Protein 4FMW (pdb70)

Solvent-accessible surface area: 17405 Å² total

GO terms:
  GO:0000049 tRNA binding (F, IDA)
  GO:0005634 nucleus (C, IDA)
  GO:0005730 nucleolus (C, IDA)
  GO:0030488 tRNA methylation (P, IDA)
  GO:0052905 tRNA (guanosine(9)-N1)-methyltransferase activity (F, EXP)
  GO:0005515 protein binding (F, IPI)
  GO:0005654 nucleoplasm (C, IDA)
  GO:0052905 tRNA (guanosine(9)-N1)-methyltransferase activity (F, IDA)
  GO:0005829 cytosol (C, IDA)
  GO:0052905 tRNA (guanosine(9)-N1)-methyltransferase activity (F, IMP)
  GO:0002939 tRNA N1-guanine methylation (P, IMP)
  GO:0070062 extracellular exosome (C, HDA)
  GO:0003723 RNA binding (F, HDA)

Structure (mmCIF, N/CA/C/O backbone):
data_4FMW
#
_entry.id   4FMW
#
_cell.length_a   37.097
_cell.length_b   43.309
_cell.length_c   60.347
_cell.angle_alpha   100.43
_cell.angle_beta   90.03
_cell.angle_gamma   92.88
#
_symmetry.space_group_name_H-M   'P 1'
#
loop_
_entity.id
_entity.type
_entity.pdbx_description
1 polymer 'RNA (guanine-9-)-methyltransferase domain-containing protein 2'
2 non-polymer S-ADENOSYL-L-HOMOCYSTEINE
3 non-polymer 1,2-ETHANEDIOL
4 non-polymer 'UNKNOWN ATOM OR ION'
5 non-polymer 'POTASSIUM ION'
6 water water
#
loop_
_atom_site.group_PDB
_atom_site.id
_atom_site.type_symbol
_atom_site.label_atom_id
_atom_site.label_alt_id
_atom_site.label_comp_id
_atom_site.label_asym_id
_atom_site.label_entity_id
_atom_site.label_seq_id
_atom_site.pdbx_PDB_ins_code
_atom_site.Cartn_x
_atom_site.Cartn_y
_atom_site.Cartn_z
_atom_site.occupancy
_atom_site.B_iso_or_equiv
_atom_site.auth_seq_id
_atom_site.auth_comp_id
_atom_site.auth_asym_id
_atom_site.auth_atom_id
_atom_site.pdbx_PDB_model_num
ATOM 1 N N . ARG A 1 14 ? 0.942 9.871 24.100 1.00 52.96 94 ARG A N 1
ATOM 2 C CA . ARG A 1 14 ? 0.685 11.307 24.167 1.00 51.93 94 ARG A CA 1
ATOM 3 C C . ARG A 1 14 ? 1.961 12.118 23.934 1.00 54.37 94 ARG A C 1
ATOM 4 O O . ARG A 1 14 ? 2.992 11.830 24.550 1.00 53.23 94 ARG A O 1
ATOM 6 N N . ASP A 1 15 ? 1.891 13.135 23.043 1.00 50.64 95 ASP A N 1
ATOM 7 C CA . ASP A 1 15 ? 3.029 14.010 22.753 1.00 49.68 95 ASP A CA 1
ATOM 8 C C . ASP A 1 15 ? 3.153 15.028 23.889 1.00 50.13 95 ASP A C 1
ATOM 9 O O . ASP A 1 15 ? 2.421 16.022 23.937 1.00 49.53 95 ASP A O 1
ATOM 14 N N . VAL A 1 16 ? 4.050 14.724 24.837 1.00 44.13 96 VAL A N 1
ATOM 15 C CA . VAL A 1 16 ? 4.291 15.493 26.057 1.00 41.61 96 VAL A CA 1
ATOM 16 C C . VAL A 1 16 ? 5.420 16.527 25.865 1.00 42.54 96 VAL A C 1
ATOM 17 O O . VAL A 1 16 ? 6.511 16.172 25.412 1.00 42.59 96 VAL A O 1
ATOM 21 N N . VAL A 1 17 ? 5.144 17.802 26.233 1.00 36.43 97 VAL A N 1
ATOM 22 C CA . VAL A 1 17 ? 6.111 18.908 26.179 1.00 35.00 97 VAL A CA 1
ATOM 23 C C . VAL A 1 17 ? 6.621 19.157 27.612 1.00 35.15 97 VAL A C 1
ATOM 24 O O . VAL A 1 17 ? 5.901 19.721 28.444 1.00 33.76 97 VAL A O 1
ATOM 28 N N . HIS A 1 18 ? 7.852 18.696 27.895 1.00 29.90 98 HIS A N 1
ATOM 29 C CA . HIS A 1 18 ? 8.493 18.831 29.204 1.00 28.15 98 HIS A CA 1
ATOM 30 C C . HIS A 1 18 ? 8.912 20.263 29.487 1.00 28.91 98 HIS A C 1
ATOM 31 O O . HIS A 1 18 ? 9.338 20.978 28.577 1.00 29.02 98 HIS A O 1
ATOM 38 N N . SER A 1 19 ? 8.803 20.675 30.758 1.00 22.80 99 SER A N 1
ATOM 39 C CA . SER A 1 19 ? 9.240 21.989 31.225 1.00 21.26 99 SER A CA 1
ATOM 40 C C . SER A 1 19 ? 10.752 21.897 31.467 1.00 22.91 99 SER A C 1
ATOM 41 O O . SER A 1 19 ? 11.237 20.841 31.890 1.00 21.68 99 SER A O 1
ATOM 44 N N . THR A 1 20 ? 11.494 22.995 31.215 1.00 18.51 100 THR A N 1
ATOM 45 C CA . THR A 1 20 ? 12.952 23.025 31.429 1.00 18.16 100 THR A CA 1
ATOM 46 C C . THR A 1 20 ? 13.292 23.171 32.918 1.00 21.12 100 THR A C 1
ATOM 47 O O . THR A 1 20 ? 14.452 22.979 33.304 1.00 20.92 100 THR A O 1
ATOM 51 N N . LEU A 1 21 ? 12.281 23.518 33.750 1.00 16.71 101 LEU A N 1
ATOM 52 C CA . LEU A 1 21 ? 12.421 23.695 35.195 1.00 15.65 101 LEU A CA 1
ATOM 53 C C . LEU A 1 21 ? 12.926 22.409 35.845 1.00 17.99 101 LEU A C 1
ATOM 54 O O . LEU A 1 21 ? 12.379 21.326 35.612 1.00 16.97 101 LEU A O 1
ATOM 59 N N . ARG A 1 22 ? 13.984 22.541 36.640 1.00 14.48 102 ARG A N 1
ATOM 60 C CA . ARG A 1 22 ? 14.587 21.433 37.362 1.00 14.01 102 ARG A CA 1
ATOM 61 C C . ARG A 1 22 ? 14.059 21.448 38.791 1.00 18.41 102 ARG A C 1
ATOM 62 O O . ARG A 1 22 ? 14.139 22.478 39.465 1.00 17.91 102 ARG A O 1
ATOM 70 N N . LEU A 1 23 ? 13.451 20.331 39.225 1.00 15.41 103 LEU A N 1
ATOM 71 C CA . LEU A 1 23 ? 12.894 20.201 40.567 1.00 15.11 103 LEU A CA 1
ATOM 72 C C . LEU A 1 23 ? 13.602 19.067 41.294 1.00 19.65 103 LEU A C 1
ATOM 73 O O . LEU A 1 23 ? 13.484 17.896 40.916 1.00 19.55 103 LEU A O 1
ATOM 78 N N . ILE A 1 24 ? 14.386 19.439 42.312 1.00 16.87 104 ILE A N 1
ATOM 79 C CA . ILE A 1 24 ? 15.239 18.541 43.083 1.00 16.43 104 ILE A CA 1
ATOM 80 C C . ILE A 1 24 ? 14.676 18.240 44.469 1.00 20.31 104 ILE A C 1
ATOM 81 O O . ILE A 1 24 ? 14.344 19.165 45.216 1.00 19.93 104 ILE A O 1
ATOM 86 N N . ILE A 1 25 ? 14.622 16.943 44.830 1.00 16.76 105 ILE A N 1
ATOM 87 C CA . ILE A 1 25 ? 14.255 16.519 46.176 1.00 16.33 105 ILE A CA 1
ATOM 88 C C . ILE A 1 25 ? 15.593 16.196 46.862 1.00 20.04 105 ILE A C 1
ATOM 89 O O . ILE A 1 25 ? 16.228 15.185 46.545 1.00 19.88 105 ILE A O 1
ATOM 94 N N . ASP A 1 26 ? 16.053 17.116 47.729 1.00 16.41 106 ASP A N 1
ATOM 95 C CA . ASP A 1 26 ? 17.317 17.018 48.466 1.00 15.94 106 ASP A CA 1
ATOM 96 C C . ASP A 1 26 ? 17.201 15.981 49.589 1.00 20.21 106 ASP A C 1
ATOM 97 O O . ASP A 1 26 ? 16.679 16.290 50.665 1.00 20.14 106 ASP A O 1
ATOM 102 N N . CYS A 1 27 ? 17.695 14.750 49.332 1.00 17.30 107 CYS A N 1
ATOM 103 C CA . CYS A 1 27 ? 17.631 13.631 50.282 1.00 17.36 107 CYS A CA 1
ATOM 104 C C . CYS A 1 27 ? 18.908 13.509 51.157 1.00 21.37 107 CYS A C 1
ATOM 105 O O . CYS A 1 27 ? 19.357 12.395 51.453 1.00 21.81 107 CYS A O 1
ATOM 108 N N . SER A 1 28 ? 19.450 14.657 51.614 1.00 16.86 108 SER A N 1
ATOM 109 C CA . SER A 1 28 ? 20.649 14.709 52.459 1.00 16.40 108 SER A CA 1
ATOM 110 C C . SER A 1 28 ? 20.299 14.798 53.958 1.00 20.66 108 SER A C 1
ATOM 111 O O . SER A 1 28 ? 21.182 15.064 54.779 1.00 20.61 108 SER A O 1
ATOM 114 N N . PHE A 1 29 ? 19.016 14.546 54.308 1.00 17.19 109 PHE A N 1
ATOM 115 C CA . PHE A 1 29 ? 18.508 14.601 55.686 1.00 17.60 109 PHE A CA 1
ATOM 116 C C . PHE A 1 29 ? 18.114 13.206 56.221 1.00 21.75 109 PHE A C 1
ATOM 117 O O . PHE A 1 29 ? 17.457 13.110 57.263 1.00 21.12 109 PHE A O 1
ATOM 125 N N . ASP A 1 30 ? 18.543 12.133 55.514 1.00 18.65 110 ASP A N 1
ATOM 126 C CA . ASP A 1 30 ? 18.257 10.723 55.824 1.00 18.65 110 ASP A CA 1
ATOM 127 C C . ASP A 1 30 ? 18.490 10.351 57.301 1.00 23.30 110 ASP A C 1
ATOM 128 O O . ASP A 1 30 ? 17.635 9.704 57.908 1.00 22.81 110 ASP A O 1
ATOM 133 N N . HIS A 1 31 ? 19.639 10.772 57.869 1.00 21.25 111 HIS A N 1
ATOM 134 C CA . HIS A 1 31 ? 20.049 10.492 59.251 1.00 21.82 111 HIS A CA 1
ATOM 135 C C . HIS A 1 31 ? 19.166 11.187 60.319 1.00 25.03 111 HIS A C 1
ATOM 136 O O . HIS A 1 31 ? 19.214 10.801 61.491 1.00 25.31 111 HIS A O 1
ATOM 143 N N . LEU A 1 32 ? 18.386 12.211 59.917 1.00 20.61 112 LEU A N 1
ATOM 144 C CA . LEU A 1 32 ? 17.513 12.981 60.816 1.00 20.65 112 LEU A CA 1
ATOM 145 C C . LEU A 1 32 ? 16.103 12.377 60.956 1.00 24.08 112 LEU A C 1
ATOM 146 O O . LEU A 1 32 ? 15.308 12.867 61.767 1.00 24.25 112 LEU A O 1
ATOM 159 N N . VAL A 1 34 ? 13.489 8.830 61.447 1.00 20.40 114 VAL A N 1
ATOM 160 C CA . VAL A 1 34 ? 13.305 7.453 61.924 1.00 20.62 114 VAL A CA 1
ATOM 161 C C . VAL A 1 34 ? 12.825 6.624 60.705 1.00 23.51 114 VAL A C 1
ATOM 162 O O . VAL A 1 34 ? 12.355 7.225 59.728 1.00 22.38 114 VAL A O 1
ATOM 166 N N . LEU A 1 35 ? 12.943 5.270 60.747 1.00 20.16 115 LEU A N 1
ATOM 167 C CA . LEU A 1 35 ? 12.534 4.398 59.626 1.00 19.92 115 LEU A CA 1
ATOM 168 C C . LEU A 1 35 ? 11.069 4.649 59.186 1.00 23.80 115 LEU A C 1
ATOM 169 O O . LEU A 1 35 ? 10.790 4.629 57.984 1.00 22.54 115 LEU A O 1
ATOM 174 N N . LYS A 1 36 ? 10.158 4.928 60.157 1.00 20.60 116 LYS A N 1
ATOM 175 C CA . LYS A 1 36 ? 8.747 5.238 59.901 1.00 20.36 116 LYS A CA 1
ATOM 176 C C . LYS A 1 36 ? 8.616 6.491 59.003 1.00 23.23 116 LYS A C 1
ATOM 177 O O . LYS A 1 36 ? 7.830 6.475 58.052 1.00 22.74 116 LYS A O 1
ATOM 180 N N . ASP A 1 37 ? 9.413 7.550 59.285 1.00 18.97 117 ASP A N 1
ATOM 181 C CA . ASP A 1 37 ? 9.410 8.793 58.502 1.00 18.11 117 ASP A CA 1
ATOM 182 C C . ASP A 1 37 ? 10.102 8.620 57.140 1.00 20.97 117 ASP A C 1
ATOM 183 O O . ASP A 1 37 ? 9.760 9.332 56.195 1.00 20.16 117 ASP A O 1
ATOM 188 N N . ILE A 1 38 ? 11.062 7.668 57.041 1.00 17.34 118 ILE A N 1
ATOM 189 C CA . ILE A 1 38 ? 11.776 7.333 55.797 1.00 16.47 118 ILE A CA 1
ATOM 190 C C . ILE A 1 38 ? 10.752 6.726 54.809 1.00 20.02 118 ILE A C 1
ATOM 191 O O . ILE A 1 38 ? 10.706 7.130 53.643 1.00 18.64 118 ILE A O 1
ATOM 196 N N . LYS A 1 39 ? 9.913 5.784 55.308 1.00 17.32 119 LYS A N 1
ATOM 197 C CA . LYS A 1 39 ? 8.851 5.112 54.546 1.00 17.38 119 LYS A CA 1
ATOM 198 C C . LYS A 1 39 ? 7.800 6.117 54.063 1.00 21.92 119 LYS A C 1
ATOM 199 O O . LYS A 1 39 ? 7.247 5.942 52.974 1.00 21.64 119 LYS A O 1
ATOM 205 N N . LYS A 1 40 ? 7.537 7.175 54.872 1.00 18.63 120 LYS A N 1
ATOM 206 C CA . LYS A 1 40 ? 6.609 8.257 54.534 1.00 18.57 120 LYS A CA 1
ATOM 207 C C . LYS A 1 40 ? 7.211 9.102 53.397 1.00 22.11 120 LYS A C 1
ATOM 208 O O . LYS A 1 40 ? 6.491 9.460 52.464 1.00 21.69 120 LYS A O 1
ATOM 214 N N . LEU A 1 41 ? 8.540 9.395 53.468 1.00 18.34 121 LEU A N 1
ATOM 215 C CA . LEU A 1 41 ? 9.255 10.153 52.437 1.00 17.44 121 LEU A CA 1
ATOM 216 C C . LEU A 1 41 ? 9.278 9.368 51.118 1.00 20.98 121 LEU A C 1
ATOM 217 O O . LEU A 1 41 ? 9.082 9.964 50.058 1.00 20.16 121 LEU A O 1
ATOM 222 N N . HIS A 1 42 ? 9.483 8.028 51.196 1.00 17.88 122 HIS A N 1
ATOM 223 C CA . HIS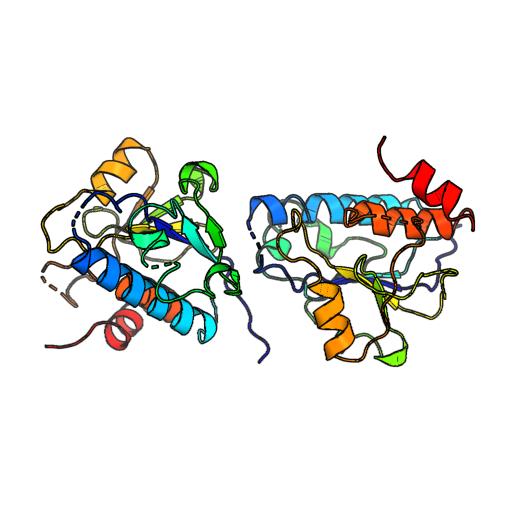 A 1 42 ? 9.483 7.122 50.042 1.00 18.28 122 HIS A CA 1
ATOM 224 C C . HIS A 1 42 ? 8.102 7.188 49.353 1.00 22.29 122 HIS A C 1
ATOM 225 O O . HIS A 1 42 ? 8.041 7.334 48.132 1.00 21.92 122 HIS A O 1
ATOM 232 N N . LYS A 1 43 ? 7.010 7.133 50.156 1.00 19.11 123 LYS A N 1
ATOM 233 C CA . LYS A 1 43 ? 5.616 7.211 49.697 1.00 19.15 123 LYS A CA 1
ATOM 234 C C . LYS A 1 43 ? 5.345 8.552 48.989 1.00 22.10 123 LYS A C 1
ATOM 235 O O . LYS A 1 43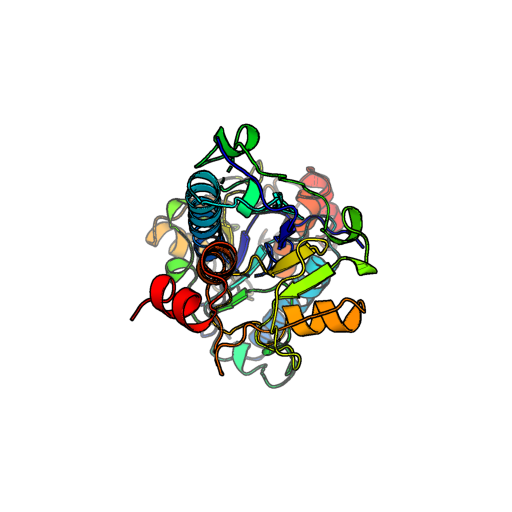 ? 4.684 8.570 47.949 1.00 21.83 123 LYS A O 1
ATOM 240 N N . GLN A 1 44 ? 5.878 9.660 49.544 1.00 18.07 124 GLN A N 1
ATOM 241 C CA . GLN A 1 44 ? 5.738 11.009 48.983 1.00 17.34 124 GLN A CA 1
ATOM 242 C C . GLN A 1 44 ? 6.497 11.142 47.657 1.00 21.38 124 GLN A C 1
ATOM 243 O O . GLN A 1 44 ? 5.979 11.766 46.732 1.00 21.31 124 GLN A O 1
ATOM 249 N N . ILE A 1 45 ? 7.704 10.524 47.560 1.00 17.40 125 ILE A N 1
ATOM 250 C CA . ILE A 1 45 ? 8.546 10.514 46.352 1.00 16.96 125 ILE A CA 1
ATOM 251 C C . ILE A 1 45 ? 7.824 9.741 45.223 1.00 21.08 125 ILE A C 1
ATOM 252 O O . ILE A 1 45 ? 7.846 10.191 44.073 1.00 20.49 125 ILE A O 1
ATOM 257 N N . GLN A 1 46 ? 7.158 8.606 45.567 1.00 17.97 126 GLN A N 1
ATOM 258 C CA . GLN A 1 46 ? 6.377 7.780 44.627 1.00 18.36 126 GLN A CA 1
ATOM 259 C C . GLN A 1 46 ? 5.237 8.607 44.019 1.00 21.55 126 GLN A C 1
ATOM 260 O O . GLN A 1 46 ? 4.966 8.490 42.822 1.00 20.78 126 GLN A O 1
ATOM 266 N N . ARG A 1 47 ? 4.588 9.454 44.857 1.00 17.85 127 ARG A N 1
ATOM 267 C CA . ARG A 1 47 ? 3.497 10.353 44.474 1.00 18.00 127 ARG A CA 1
ATOM 268 C C . ARG A 1 47 ? 4.012 11.433 43.510 1.00 21.52 127 ARG A C 1
ATOM 269 O O . ARG A 1 47 ? 3.354 11.704 42.501 1.00 21.14 127 ARG A O 1
ATOM 277 N N . CYS A 1 48 ? 5.200 12.019 43.809 1.00 17.81 128 CYS A N 1
ATOM 278 C CA . CYS A 1 48 ? 5.864 13.037 42.980 1.00 17.54 128 CYS A CA 1
ATOM 279 C C . CYS A 1 48 ? 6.133 12.480 41.579 1.00 22.45 128 CYS A C 1
ATOM 280 O O . CYS A 1 48 ? 5.823 13.143 40.590 1.00 21.64 128 CYS A O 1
ATOM 283 N N . TYR A 1 49 ? 6.677 11.240 41.511 1.00 20.19 129 TYR A N 1
ATOM 284 C CA . TYR A 1 49 ? 7.002 10.516 40.279 1.00 20.71 129 TYR A CA 1
ATOM 285 C C . TYR A 1 49 ? 5.755 10.243 39.432 1.00 25.10 129 TYR A C 1
ATOM 286 O O . TYR A 1 49 ? 5.783 10.485 38.222 1.00 25.08 129 TYR A O 1
ATOM 295 N N . ALA A 1 50 ? 4.675 9.726 40.063 1.00 21.72 130 ALA A N 1
ATOM 296 C CA . ALA A 1 50 ? 3.408 9.406 39.391 1.00 22.01 130 ALA A CA 1
ATOM 297 C C . ALA A 1 50 ? 2.716 10.665 38.857 1.00 25.16 130 ALA A C 1
ATOM 298 O O . ALA A 1 50 ? 2.175 10.633 37.750 1.00 25.13 130 ALA A O 1
ATOM 300 N N . GLU A 1 51 ? 2.757 11.778 39.630 1.00 21.04 131 GLU A N 1
ATOM 301 C CA . GLU A 1 51 ? 2.149 13.052 39.224 1.00 20.92 131 GLU A CA 1
ATOM 302 C C . GLU A 1 51 ? 2.949 13.730 38.115 1.00 24.68 131 GLU A C 1
ATOM 303 O O . GLU A 1 51 ? 2.351 14.342 37.227 1.00 24.67 131 GLU A O 1
ATOM 309 N N . ASN A 1 52 ? 4.297 13.608 38.150 1.00 21.00 132 ASN A N 1
ATOM 310 C CA . ASN A 1 52 ? 5.171 14.184 37.123 1.00 20.63 132 ASN A CA 1
ATOM 311 C C . ASN A 1 52 ? 4.944 13.502 35.772 1.00 26.09 132 ASN A C 1
ATOM 312 O O . ASN A 1 52 ? 4.884 14.184 34.750 1.00 25.51 132 ASN A O 1
ATOM 317 N N . ARG A 1 53 ? 4.764 12.160 35.781 1.00 23.84 133 ARG A N 1
ATOM 318 C CA . ARG A 1 53 ? 4.523 11.348 34.581 1.00 25.02 133 ARG A CA 1
ATOM 319 C C . ARG A 1 53 ? 3.134 11.609 33.955 1.00 29.95 133 ARG A C 1
ATOM 320 O O . ARG A 1 53 ? 2.923 11.280 32.783 1.00 30.76 133 ARG A O 1
ATOM 328 N N . ARG A 1 54 ? 2.204 12.211 34.729 1.00 26.09 134 ARG A N 1
ATOM 329 C CA . ARG A 1 54 ? 0.835 12.529 34.294 1.00 26.40 134 ARG A CA 1
ATOM 330 C C . ARG A 1 54 ? 0.620 14.042 34.055 1.00 28.94 134 ARG A C 1
ATOM 331 O O . ARG A 1 54 ? -0.433 14.435 33.544 1.00 28.90 134 ARG A O 1
ATOM 335 N N . ALA A 1 55 ? 1.614 14.880 34.425 1.00 24.62 135 ALA A N 1
ATOM 336 C CA . ALA A 1 55 ? 1.562 16.341 34.284 1.00 24.11 135 ALA A CA 1
ATOM 337 C C . ALA A 1 55 ? 1.579 16.797 32.825 1.00 28.37 135 ALA A C 1
ATOM 338 O O . ALA A 1 55 ? 2.176 16.125 31.978 1.00 28.17 135 ALA A O 1
ATOM 340 N N . LEU A 1 56 ? 0.921 17.947 32.536 1.00 25.25 136 LEU A N 1
ATOM 341 C CA . LEU A 1 56 ? 0.876 18.543 31.191 1.00 25.57 136 LEU A CA 1
ATOM 342 C C . LEU A 1 56 ? 2.282 19.013 30.805 1.00 28.41 136 LEU A C 1
ATOM 343 O O . LEU A 1 56 ? 2.733 18.737 29.692 1.00 28.45 136 LEU A O 1
ATOM 348 N N . HIS A 1 57 ? 2.982 19.685 31.746 1.00 23.85 137 HIS A N 1
ATOM 349 C CA . HIS A 1 57 ? 4.351 20.146 31.557 1.00 23.26 137 HIS A CA 1
ATOM 350 C C . HIS A 1 57 ? 5.253 19.553 32.665 1.00 26.17 137 HIS A C 1
ATOM 351 O O . HIS A 1 57 ? 5.514 20.215 33.675 1.00 25.66 137 HIS A O 1
ATOM 358 N N . PRO A 1 58 ? 5.701 18.276 32.501 1.00 22.19 138 PRO A N 1
ATOM 359 C CA . PRO A 1 58 ? 6.554 17.648 33.528 1.00 21.08 138 PRO A CA 1
ATOM 360 C C . PRO A 1 58 ? 7.899 18.337 33.707 1.00 23.47 138 PRO A C 1
ATOM 361 O O . PRO A 1 58 ? 8.510 18.779 32.733 1.00 23.21 138 PRO A O 1
ATOM 365 N N . VAL A 1 59 ? 8.350 18.424 34.961 1.00 18.82 139 VAL A N 1
ATOM 366 C CA . VAL A 1 59 ? 9.630 19.037 35.329 1.00 18.07 139 VAL A CA 1
ATOM 367 C C . VAL A 1 59 ? 10.780 18.042 35.145 1.00 21.62 139 VAL A C 1
ATOM 368 O O . VAL A 1 59 ? 10.540 16.839 34.984 1.00 21.01 139 VAL A O 1
ATOM 372 N N . GLN A 1 60 ? 12.030 18.542 35.210 1.00 18.11 140 GLN A N 1
ATOM 373 C CA . GLN A 1 60 ? 13.223 17.706 35.173 1.00 18.13 140 GLN A CA 1
ATOM 374 C C . GLN A 1 60 ? 13.400 17.283 36.638 1.00 21.47 140 GLN A C 1
ATOM 375 O O . GLN A 1 60 ? 13.881 18.066 37.458 1.00 21.17 140 GLN A O 1
ATOM 381 N N . PHE A 1 61 ? 12.888 16.088 36.976 1.00 17.85 141 PHE A N 1
ATOM 382 C CA . PHE A 1 61 ? 12.874 15.536 38.332 1.00 16.91 141 PHE A CA 1
ATOM 383 C C . PHE A 1 61 ? 14.238 14.971 38.746 1.00 20.77 141 PHE A C 1
ATOM 384 O O . PHE A 1 61 ? 14.801 14.119 38.053 1.00 21.03 141 PHE A O 1
ATOM 392 N N . TYR A 1 62 ? 14.742 15.437 39.905 1.00 16.79 142 TYR A N 1
ATOM 393 C CA . TYR A 1 62 ? 16.008 15.013 40.502 1.00 16.72 142 TYR A CA 1
ATOM 394 C C . TYR A 1 62 ? 15.802 14.499 41.917 1.00 20.40 142 TYR A C 1
ATOM 395 O O . TYR A 1 62 ? 15.007 15.056 42.682 1.00 19.25 142 TYR A O 1
ATOM 404 N N . LEU A 1 63 ? 16.566 13.465 42.273 1.00 17.62 143 LEU A N 1
ATOM 405 C CA . LEU A 1 63 ? 16.622 12.878 43.597 1.00 17.81 143 LEU A CA 1
ATOM 406 C C . LEU A 1 63 ? 18.114 12.835 43.916 1.00 21.72 143 LEU A C 1
ATOM 407 O O . LEU A 1 63 ? 18.836 11.980 43.394 1.00 21.91 143 LEU A O 1
ATOM 412 N N . THR A 1 64 ? 18.598 13.842 44.666 1.00 17.56 144 THR A N 1
ATOM 413 C CA . THR A 1 64 ? 20.025 13.968 44.995 1.00 17.21 144 THR A CA 1
ATOM 414 C C . THR A 1 64 ? 20.299 13.481 46.411 1.00 20.65 144 THR A C 1
ATOM 415 O O . THR A 1 64 ? 19.370 13.391 47.212 1.00 20.69 144 THR A O 1
ATOM 419 N N . SER A 1 65 ? 21.585 13.157 46.709 1.00 17.15 145 SER A N 1
ATOM 420 C CA . SER A 1 65 ? 22.083 12.615 47.987 1.00 17.21 145 SER A CA 1
ATOM 421 C C . SER A 1 65 ? 21.392 11.286 48.322 1.00 20.85 145 SER A C 1
ATOM 422 O O . SER A 1 65 ? 21.175 10.967 49.497 1.00 20.69 145 SER A O 1
ATOM 425 N N . HIS A 1 66 ? 21.046 10.514 47.266 1.00 17.14 146 HIS A N 1
ATOM 426 C CA . HIS A 1 66 ? 20.371 9.229 47.377 1.00 16.78 146 HIS A CA 1
ATOM 427 C C . HIS A 1 66 ? 21.288 8.203 48.020 1.00 20.38 146 HIS A C 1
ATOM 428 O O . HIS A 1 66 ? 22.337 7.866 47.476 1.00 20.79 146 HIS A O 1
ATOM 435 N N . GLY A 1 67 ? 20.895 7.771 49.205 1.00 16.56 147 GLY A N 1
ATOM 436 C CA . GLY A 1 67 ? 21.621 6.805 50.015 1.00 16.43 147 GLY A CA 1
ATOM 437 C C . GLY A 1 67 ? 20.908 6.554 51.322 1.00 19.11 147 GLY A C 1
ATOM 438 O O . GLY A 1 67 ? 19.720 6.877 51.455 1.00 18.31 147 GLY A O 1
ATOM 439 N N . GLY A 1 68 ? 21.638 5.977 52.275 1.00 15.04 148 GLY A N 1
ATOM 440 C CA . GLY A 1 68 ? 21.155 5.674 53.618 1.00 14.61 148 GLY A CA 1
ATOM 441 C C . GLY A 1 68 ? 19.925 4.791 53.677 1.00 17.85 148 GLY A C 1
ATOM 442 O O . GLY A 1 68 ? 19.782 3.858 52.882 1.00 17.50 148 GLY A O 1
ATOM 443 N N . GLN A 1 69 ? 19.037 5.088 54.643 1.00 13.69 149 GLN A N 1
ATOM 444 C CA . GLN A 1 69 ? 17.786 4.371 54.915 1.00 13.06 149 GLN A CA 1
ATOM 445 C C . GLN A 1 69 ? 16.795 4.436 53.753 1.00 16.60 149 GLN A C 1
ATOM 446 O O . GLN A 1 69 ? 16.086 3.459 53.513 1.00 16.48 149 GLN A O 1
ATOM 452 N N . LEU A 1 70 ? 16.726 5.587 53.048 1.00 13.01 150 LEU A N 1
ATOM 453 C CA . LEU A 1 70 ? 15.812 5.775 51.912 1.00 12.56 150 LEU A CA 1
ATOM 454 C C . LEU A 1 70 ? 16.159 4.840 50.749 1.00 17.33 150 LEU A C 1
ATOM 455 O O . LEU A 1 70 ? 15.264 4.167 50.240 1.00 17.56 150 LEU A O 1
ATOM 460 N N . LYS A 1 71 ? 17.454 4.773 50.357 1.00 14.10 151 LYS A N 1
ATOM 461 C CA . LYS A 1 71 ? 17.935 3.903 49.276 1.00 14.18 151 LYS A CA 1
ATOM 462 C C . LYS A 1 71 ? 17.635 2.434 49.589 1.00 19.12 151 LYS A C 1
ATOM 463 O O . LYS A 1 71 ? 17.169 1.717 48.706 1.00 19.13 151 LYS A O 1
ATOM 469 N N . LYS A 1 72 ? 17.882 1.998 50.848 1.00 16.70 152 LYS A N 1
ATOM 470 C CA . LYS A 1 72 ? 17.626 0.617 51.280 1.00 17.15 152 LYS A CA 1
ATOM 471 C C . LYS A 1 72 ? 16.131 0.304 51.284 1.00 21.56 152 LYS A C 1
ATOM 472 O O . LYS A 1 72 ? 15.752 -0.777 50.839 1.00 21.80 152 LYS A O 1
ATOM 478 N N . ASN A 1 73 ? 15.278 1.266 51.725 1.00 18.02 153 ASN A N 1
ATOM 479 C CA . ASN A 1 73 ? 13.814 1.102 51.723 1.00 18.25 153 ASN A CA 1
ATOM 480 C C . ASN A 1 73 ? 13.280 1.046 50.288 1.00 23.10 153 ASN A C 1
ATOM 481 O O . ASN A 1 73 ? 12.306 0.339 50.021 1.00 22.98 153 ASN A O 1
ATOM 494 N N . ASP A 1 75 ? 15.255 -0.007 47.671 1.00 24.41 155 ASP A N 1
ATOM 495 C CA . ASP A 1 75 ? 15.807 -1.269 47.145 1.00 25.93 155 ASP A CA 1
ATOM 496 C C . ASP A 1 75 ? 14.926 -2.462 47.551 1.00 32.53 155 ASP A C 1
ATOM 497 O O . ASP A 1 75 ? 14.761 -3.401 46.767 1.00 32.73 155 ASP A O 1
ATOM 502 N N . GLU A 1 76 ? 14.365 -2.410 48.780 1.00 30.72 156 GLU A N 1
ATOM 503 C CA . GLU A 1 76 ? 13.522 -3.448 49.376 1.00 32.19 156 GLU A CA 1
ATOM 504 C C . GLU A 1 76 ? 12.103 -3.497 48.802 1.00 38.86 156 GLU A C 1
ATOM 505 O O . GLU A 1 76 ? 11.635 -4.583 48.468 1.00 39.02 156 GLU A O 1
ATOM 511 N N . ASN A 1 77 ? 11.411 -2.337 48.715 1.00 37.35 157 ASN A N 1
ATOM 512 C CA . ASN A 1 77 ? 10.013 -2.262 48.264 1.00 38.67 157 ASN A CA 1
ATOM 513 C C . ASN A 1 77 ? 9.843 -1.929 46.774 1.00 45.13 157 ASN A C 1
ATOM 514 O O . ASN A 1 77 ? 9.025 -2.568 46.107 1.00 45.83 157 ASN A O 1
ATOM 519 N N . ASP A 1 78 ? 10.581 -0.924 46.261 1.00 42.47 158 ASP A N 1
ATOM 520 C CA . ASP A 1 78 ? 10.499 -0.502 44.859 1.00 43.05 158 ASP A CA 1
ATOM 521 C C . ASP A 1 78 ? 11.755 -0.924 44.084 1.00 48.12 158 ASP A C 1
ATOM 522 O O . ASP A 1 78 ? 12.483 -0.066 43.579 1.00 47.21 158 ASP A O 1
ATOM 527 N N . LYS A 1 79 ? 12.004 -2.256 43.992 1.00 46.26 159 LYS A N 1
ATOM 528 C CA . LYS A 1 79 ? 13.164 -2.868 43.309 1.00 46.95 159 LYS A CA 1
ATOM 529 C C . LYS A 1 79 ? 13.443 -2.288 41.906 1.00 51.51 159 LYS A C 1
ATOM 530 O O . LYS A 1 79 ? 14.598 -2.260 41.473 1.00 51.04 159 LYS A O 1
ATOM 532 N N . GLY A 1 80 ? 12.389 -1.812 41.239 1.00 48.59 160 GLY A N 1
ATOM 533 C CA . GLY A 1 80 ? 12.466 -1.217 39.911 1.00 48.70 160 GLY A CA 1
ATOM 534 C C . GLY A 1 80 ? 12.765 0.273 39.864 1.00 51.55 160 GLY A C 1
ATOM 535 O O . GLY A 1 80 ? 12.520 0.899 38.829 1.00 51.40 160 GLY A O 1
ATOM 536 N N . TRP A 1 81 ? 13.320 0.862 40.969 1.00 46.89 161 TRP A N 1
ATOM 537 C CA . TRP A 1 81 ? 13.677 2.294 41.014 1.00 45.68 161 TRP A CA 1
ATOM 538 C C . TRP A 1 81 ? 14.858 2.598 40.082 1.00 49.83 161 TRP A C 1
ATOM 539 O O . TRP A 1 81 ? 14.981 3.723 39.594 1.00 48.71 161 TRP A O 1
ATOM 550 N N . VAL A 1 82 ? 15.727 1.588 39.849 1.00 47.54 162 VAL A N 1
ATOM 551 C CA . VAL A 1 82 ? 16.882 1.677 38.949 1.00 47.97 162 VAL A CA 1
ATOM 552 C C . VAL A 1 82 ? 16.378 1.685 37.471 1.00 52.18 162 VAL A C 1
ATOM 553 O O . VAL A 1 82 ? 17.063 2.210 36.590 1.00 52.06 162 VAL A O 1
ATOM 557 N N . ASN A 1 83 ? 15.157 1.134 37.235 1.00 48.75 163 ASN A N 1
ATOM 558 C CA . ASN A 1 83 ? 14.495 1.059 35.927 1.00 49.09 163 ASN A CA 1
ATOM 559 C C . ASN A 1 83 ? 13.626 2.299 35.635 1.00 51.37 163 ASN A C 1
ATOM 560 O O . ASN A 1 83 ? 13.289 2.533 34.470 1.00 51.78 163 ASN A O 1
ATOM 565 N N . TRP A 1 84 ? 13.260 3.084 36.694 1.00 45.60 164 TRP A N 1
ATOM 566 C CA . TRP A 1 84 ? 12.431 4.302 36.620 1.00 44.03 164 TRP A CA 1
ATOM 567 C C . TRP A 1 84 ? 12.895 5.257 35.514 1.00 46.49 164 TRP A C 1
ATOM 568 O O . TRP A 1 84 ? 14.086 5.569 35.427 1.00 46.21 164 TRP A O 1
ATOM 579 N N . LYS A 1 85 ? 11.951 5.697 34.663 1.00 41.81 165 LYS A N 1
ATOM 580 C CA . LYS A 1 85 ? 12.209 6.607 33.543 1.00 41.07 165 LYS A CA 1
ATOM 581 C C . LYS A 1 85 ? 11.752 8.032 33.862 1.00 41.75 165 LYS A C 1
ATOM 582 O O . LYS A 1 85 ? 10.781 8.212 34.599 1.00 41.03 165 LYS A O 1
ATOM 584 N N . ASP A 1 86 ? 12.451 9.042 33.282 1.00 36.08 166 ASP A N 1
ATOM 585 C CA . ASP A 1 86 ? 12.206 10.488 33.435 1.00 34.09 166 ASP A CA 1
ATOM 586 C C . ASP A 1 86 ? 12.404 10.958 34.905 1.00 33.98 166 ASP A C 1
ATOM 587 O O . ASP A 1 86 ? 11.584 11.706 35.451 1.00 33.17 166 ASP A O 1
ATOM 589 N N . ILE A 1 87 ? 13.525 10.519 35.519 1.00 27.65 167 ILE A N 1
ATOM 590 C CA . ILE A 1 87 ? 13.949 10.866 36.882 1.00 25.33 167 ILE A CA 1
ATOM 591 C C . ILE A 1 87 ? 15.483 10.719 36.989 1.00 26.74 167 ILE A C 1
ATOM 592 O O . ILE A 1 87 ? 16.052 9.763 36.448 1.00 26.64 167 ILE A O 1
ATOM 597 N N . HIS A 1 88 ? 16.140 11.680 37.660 1.00 21.06 168 HIS A N 1
ATOM 598 C CA . HIS A 1 88 ? 17.582 11.648 37.880 1.00 20.44 168 HIS A CA 1
ATOM 599 C C . HIS A 1 88 ? 17.849 11.284 39.336 1.00 23.13 168 HIS A C 1
ATOM 600 O O . HIS A 1 88 ? 17.757 12.143 40.214 1.00 22.32 168 HIS A O 1
ATOM 607 N N . ILE A 1 89 ? 18.144 10.003 39.596 1.00 19.47 169 ILE A N 1
ATOM 608 C CA . ILE A 1 89 ? 18.436 9.518 40.944 1.00 19.09 169 ILE A CA 1
ATOM 609 C C . ILE A 1 89 ? 19.958 9.477 41.090 1.00 23.27 169 ILE A C 1
ATOM 610 O O . ILE A 1 89 ? 20.619 8.650 40.454 1.00 23.76 169 ILE A O 1
ATOM 615 N N . LYS A 1 90 ? 20.514 10.418 41.884 1.00 18.97 170 LYS A N 1
ATOM 616 C CA . LYS A 1 90 ? 21.961 10.578 42.052 1.00 18.53 170 LYS A CA 1
ATOM 617 C C . LYS A 1 90 ? 22.427 10.478 43.516 1.00 21.89 170 LYS A C 1
ATOM 618 O O . LYS A 1 90 ? 21.815 11.103 44.386 1.00 20.54 170 LYS A O 1
ATOM 624 N N . PRO A 1 91 ? 23.552 9.759 43.802 1.00 19.07 171 PRO A N 1
ATOM 625 C CA . PRO A 1 91 ? 24.053 9.708 45.191 1.00 18.67 171 PRO A CA 1
ATOM 626 C C . PRO A 1 91 ? 24.755 11.005 45.616 1.00 21.96 171 PRO A C 1
ATOM 627 O O . PRO A 1 91 ? 24.942 11.235 46.808 1.00 20.70 171 PRO A O 1
ATOM 631 N N . GLU A 1 92 ? 25.146 11.843 44.636 1.00 19.24 172 GLU A N 1
ATOM 632 C CA . GLU A 1 92 ? 25.837 13.114 44.864 1.00 19.38 172 GLU A CA 1
ATOM 633 C C . GLU A 1 92 ? 24.884 14.160 45.430 1.00 22.64 172 GLU A C 1
ATOM 634 O O . GLU A 1 92 ? 23.683 14.102 45.174 1.00 22.24 172 GLU A O 1
ATOM 640 N N . HIS A 1 93 ? 25.432 15.132 46.179 1.00 18.95 173 HIS A N 1
ATOM 641 C CA . HIS A 1 93 ? 24.685 16.263 46.731 1.00 18.25 173 HIS A CA 1
ATOM 642 C C . HIS A 1 93 ? 24.369 17.206 45.564 1.00 21.76 173 HIS A C 1
ATOM 643 O O . HIS A 1 93 ? 25.141 17.237 44.600 1.00 21.86 173 HIS A O 1
ATOM 650 N N . TYR A 1 94 ? 23.239 17.955 45.626 1.00 17.97 174 TYR A N 1
ATOM 651 C CA . TYR A 1 94 ? 22.828 18.874 44.543 1.00 17.99 174 TYR A CA 1
ATOM 652 C C . TYR A 1 94 ? 23.899 19.934 44.222 1.00 22.76 174 TYR A C 1
ATOM 653 O O . TYR A 1 94 ? 23.978 20.394 43.079 1.00 22.86 174 TYR A O 1
ATOM 662 N N . SER A 1 95 ? 24.724 20.302 45.230 1.00 19.75 175 SER A N 1
ATOM 663 C CA . SER A 1 95 ? 25.823 21.263 45.096 1.00 20.28 175 SER A CA 1
ATOM 664 C C . SER A 1 95 ? 26.892 20.771 44.111 1.00 24.98 175 SER A C 1
ATOM 665 O O . SER A 1 95 ? 27.505 21.583 43.420 1.00 25.70 175 SER A O 1
ATOM 668 N N . GLU A 1 96 ? 27.093 19.439 44.041 1.00 21.16 176 GLU A N 1
ATOM 669 C CA . GLU A 1 96 ? 28.065 18.784 43.156 1.00 21.81 176 GLU A CA 1
ATOM 670 C C . GLU A 1 96 ? 27.575 18.693 41.699 1.00 26.12 176 GLU A C 1
ATOM 671 O O . GLU A 1 96 ? 28.392 18.460 40.807 1.00 26.65 176 GLU A O 1
ATOM 677 N N . LEU A 1 97 ? 26.250 18.841 41.462 1.00 22.22 177 LEU A N 1
ATOM 678 C CA . LEU A 1 97 ? 25.653 18.671 40.131 1.00 22.25 177 LEU A CA 1
ATOM 679 C C . LEU A 1 97 ? 25.084 19.950 39.495 1.00 25.70 177 LEU A C 1
ATOM 680 O O . LEU A 1 97 ? 25.089 20.061 38.266 1.00 25.44 177 LEU A O 1
ATOM 685 N N . ILE A 1 98 ? 24.565 20.886 40.306 1.00 22.10 178 ILE A N 1
ATOM 686 C CA . ILE A 1 98 ? 23.941 22.113 39.789 1.00 22.02 178 ILE A CA 1
ATOM 687 C C . ILE A 1 98 ? 24.781 23.353 40.117 1.00 25.57 178 ILE A C 1
ATOM 688 O O . ILE A 1 98 ? 25.361 23.437 41.205 1.00 24.35 178 ILE A O 1
ATOM 693 N N . LYS A 1 99 ? 24.813 24.329 39.171 1.00 22.45 179 LYS A N 1
ATOM 694 C CA . LYS A 1 99 ? 25.510 25.611 39.325 1.00 22.74 179 LYS A CA 1
ATOM 695 C C . LYS A 1 99 ? 24.857 26.408 40.460 1.00 25.84 179 LYS A C 1
ATOM 696 O O . LYS A 1 99 ? 23.628 26.452 40.554 1.00 24.78 179 LYS A O 1
ATOM 702 N N . LYS A 1 100 ? 25.692 26.993 41.340 1.00 22.96 180 LYS A N 1
ATOM 703 C CA . LYS A 1 100 ? 25.298 27.782 42.516 1.00 22.42 180 LYS A CA 1
ATOM 704 C C . LYS A 1 100 ? 24.276 28.887 42.186 1.00 25.57 180 LYS A C 1
ATOM 705 O O . LYS A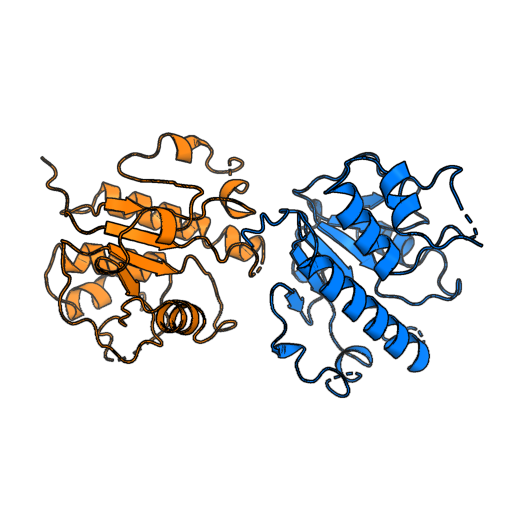 1 100 ? 23.283 29.022 42.900 1.00 24.56 180 LYS A O 1
ATOM 711 N N . GLU A 1 101 ? 24.522 29.661 41.106 1.00 22.83 181 GLU A N 1
ATOM 712 C CA . GLU A 1 101 ? 23.663 30.770 40.668 1.00 22.65 181 GLU A CA 1
ATOM 713 C C . GLU A 1 101 ? 22.280 30.311 40.145 1.00 24.86 181 GLU A C 1
ATOM 714 O O . GLU A 1 101 ? 21.346 31.112 40.147 1.00 24.67 181 GLU A O 1
ATOM 720 N N . ASP A 1 102 ? 22.154 29.037 39.713 1.00 20.21 182 ASP A N 1
ATOM 721 C CA . ASP A 1 102 ? 20.908 28.458 39.181 1.00 18.91 182 ASP A CA 1
ATOM 722 C C . ASP A 1 102 ? 19.944 27.967 40.261 1.00 22.33 182 ASP A C 1
ATOM 723 O O . ASP A 1 102 ? 18.766 27.742 39.967 1.00 21.58 182 ASP A O 1
ATOM 728 N N . LEU A 1 103 ? 20.438 27.762 41.489 1.00 18.58 183 LEU A N 1
ATOM 729 C CA . LEU A 1 103 ? 19.646 27.182 42.571 1.00 17.79 183 LEU A CA 1
ATOM 730 C C . LEU A 1 103 ? 18.803 28.168 43.369 1.00 21.24 183 LEU A C 1
ATOM 731 O O . LEU A 1 103 ? 19.221 29.295 43.635 1.00 21.22 183 LEU A O 1
ATOM 736 N N . ILE A 1 104 ? 17.595 27.709 43.748 1.00 17.23 184 ILE A N 1
ATOM 737 C CA . ILE A 1 104 ? 16.624 28.401 44.599 1.00 16.74 184 ILE A CA 1
ATOM 738 C C . ILE A 1 104 ? 16.068 27.339 45.549 1.00 19.84 184 ILE A C 1
ATOM 739 O O . ILE A 1 104 ? 15.335 26.447 45.113 1.00 18.92 184 ILE A O 1
ATOM 744 N N . TYR A 1 105 ? 16.437 27.412 46.835 1.00 16.51 185 TYR A N 1
ATOM 745 C CA . TYR A 1 105 ? 15.941 26.445 47.806 1.00 15.79 185 TYR A CA 1
ATOM 746 C C . TYR A 1 105 ? 14.572 26.874 48.295 1.00 19.64 185 TYR A C 1
ATOM 747 O O . TYR A 1 105 ? 14.430 27.959 48.860 1.00 19.51 185 TYR A O 1
ATOM 756 N N . LEU A 1 106 ? 13.560 26.025 48.079 1.00 16.01 186 LEU A N 1
ATOM 757 C CA . LEU A 1 106 ? 12.205 26.315 48.540 1.00 15.86 186 LEU A CA 1
ATOM 758 C C . LEU A 1 106 ? 12.132 26.006 50.028 1.00 18.89 186 LEU A C 1
ATOM 759 O O . LEU A 1 106 ? 12.515 24.914 50.437 1.00 18.19 186 LEU A O 1
ATOM 764 N N . THR A 1 107 ? 11.717 26.991 50.841 1.00 15.76 187 THR A N 1
ATOM 765 C CA . THR A 1 107 ? 11.600 26.850 52.302 1.00 16.02 187 THR A CA 1
ATOM 766 C C . THR A 1 107 ? 10.588 27.845 52.859 1.00 20.64 187 THR A C 1
ATOM 767 O O . THR A 1 107 ? 10.630 29.022 52.516 1.00 20.58 187 THR A O 1
ATOM 771 N N . SER A 1 108 ? 9.700 27.362 53.748 1.00 17.56 188 SER A N 1
ATOM 772 C CA . SER A 1 108 ? 8.646 28.144 54.413 1.00 18.10 188 SER A CA 1
ATOM 773 C C . SER A 1 108 ? 9.198 29.259 55.320 1.00 22.32 188 SER A C 1
ATOM 774 O O . SER A 1 108 ? 8.483 30.220 55.611 1.00 22.45 188 SER A O 1
ATOM 777 N N . ASP A 1 109 ? 10.459 29.117 55.769 1.00 18.94 189 ASP A N 1
ATOM 778 C CA . ASP A 1 109 ? 11.119 30.054 56.675 1.00 19.49 189 ASP A CA 1
ATOM 779 C C . ASP A 1 109 ? 11.878 31.182 55.947 1.00 23.27 189 ASP A C 1
ATOM 780 O O . ASP A 1 109 ? 12.356 32.107 56.610 1.00 23.46 189 ASP A O 1
ATOM 785 N N . SER A 1 110 ? 11.959 31.127 54.596 1.00 18.87 190 SER A N 1
ATOM 786 C CA . SER A 1 110 ? 12.619 32.172 53.806 1.00 18.75 190 SER A CA 1
ATOM 787 C C . SER A 1 110 ? 11.756 33.443 53.775 1.00 23.28 190 SER A C 1
ATOM 788 O O . SER A 1 110 ? 10.545 33.341 53.544 1.00 22.65 190 SER A O 1
ATOM 791 N N . PRO A 1 111 ? 12.349 34.651 53.982 1.00 21.04 191 PRO A N 1
ATOM 792 C CA . PRO A 1 111 ? 11.533 35.878 53.933 1.00 21.58 191 PRO A CA 1
ATOM 793 C C . PRO A 1 111 ? 11.130 36.274 52.507 1.00 25.35 191 PRO A C 1
ATOM 794 O O . PRO A 1 111 ? 10.211 37.076 52.338 1.00 25.35 191 PRO A O 1
ATOM 798 N N . ASN A 1 112 ? 11.807 35.700 51.482 1.00 21.49 192 ASN A N 1
ATOM 799 C CA . ASN A 1 112 ? 11.532 35.969 50.070 1.00 21.08 192 ASN A CA 1
ATOM 800 C C . ASN A 1 112 ? 10.266 35.261 49.614 1.00 25.31 192 ASN A C 1
ATOM 801 O O . ASN A 1 112 ? 10.137 34.047 49.791 1.00 24.29 192 ASN A O 1
ATOM 806 N N . ILE A 1 113 ? 9.335 36.022 49.025 1.00 22.88 193 ILE A N 1
ATOM 807 C CA . ILE A 1 113 ? 8.069 35.502 48.511 1.00 22.76 193 ILE A CA 1
ATOM 808 C C . ILE A 1 113 ? 8.241 35.228 47.016 1.00 26.90 193 ILE A C 1
ATOM 809 O O . ILE A 1 113 ? 8.586 36.139 46.257 1.00 26.40 193 ILE A O 1
ATOM 814 N N . LEU A 1 114 ? 8.018 33.969 46.604 1.00 23.89 194 LEU A N 1
ATOM 815 C CA . LEU A 1 114 ? 8.103 33.547 45.205 1.00 24.21 194 LEU A CA 1
ATOM 816 C C . LEU A 1 114 ? 6.869 34.093 44.472 1.00 29.81 194 LEU A C 1
ATOM 817 O O . LEU A 1 114 ? 5.747 33.863 44.918 1.00 29.67 194 LEU A O 1
ATOM 822 N N . LYS A 1 115 ? 7.078 34.862 43.392 1.00 27.81 195 LYS A N 1
ATOM 823 C CA . LYS A 1 115 ? 5.977 35.459 42.626 1.00 28.24 195 LYS A CA 1
ATOM 824 C C . LYS A 1 115 ? 5.763 34.742 41.295 1.00 32.54 195 LYS A C 1
ATOM 825 O O . LYS A 1 115 ? 4.619 34.478 40.913 1.00 32.22 195 LYS A O 1
ATOM 827 N N . GLU A 1 116 ? 6.865 34.441 40.589 1.00 29.04 196 GLU A N 1
ATOM 828 C CA . GLU A 1 116 ? 6.859 33.754 39.298 1.00 28.52 196 GLU A CA 1
ATOM 829 C C . GLU A 1 116 ? 7.915 32.654 39.291 1.00 30.41 196 GLU A C 1
ATOM 830 O O . GLU A 1 116 ? 8.904 32.749 40.022 1.00 30.22 196 GLU A O 1
ATOM 833 N N . LEU A 1 117 ? 7.700 31.606 38.477 1.00 25.15 197 LEU A N 1
ATOM 834 C CA . LEU A 1 117 ? 8.651 30.508 38.351 1.00 24.07 197 LEU A CA 1
ATOM 835 C C . LEU A 1 117 ? 9.557 30.740 37.156 1.00 26.57 197 LEU A C 1
ATOM 836 O O . LEU A 1 117 ? 9.071 30.977 36.045 1.00 26.48 197 LEU A O 1
ATOM 841 N N . ASP A 1 118 ? 10.875 30.693 37.390 1.00 21.63 198 ASP A N 1
ATOM 842 C CA . ASP A 1 118 ? 11.882 30.842 36.349 1.00 21.28 198 ASP A CA 1
ATOM 843 C C . ASP A 1 118 ? 12.249 29.423 35.922 1.00 24.12 198 ASP A C 1
ATOM 844 O O . ASP A 1 118 ? 12.860 28.676 36.694 1.00 23.23 198 ASP A O 1
ATOM 849 N N . GLU A 1 119 ? 11.843 29.046 34.698 1.00 20.36 199 GLU A N 1
ATOM 850 C CA . GLU A 1 119 ? 12.045 27.705 34.147 1.00 19.86 199 GLU A CA 1
ATOM 851 C C . GLU A 1 119 ? 13.516 27.390 33.784 1.00 23.14 199 GLU A C 1
ATOM 852 O O . GLU A 1 119 ? 13.801 26.260 33.373 1.00 22.92 199 GLU A O 1
ATOM 858 N N . SER A 1 120 ? 14.438 28.376 33.959 1.00 19.29 200 SER A N 1
ATOM 859 C CA A SER A 1 120 ? 15.869 28.204 33.700 0.60 19.27 200 SER A CA 1
ATOM 860 C CA B SER A 1 120 ? 15.869 28.201 33.699 0.40 19.30 200 SER A CA 1
ATOM 861 C C . SER A 1 120 ? 16.600 27.857 35.004 1.00 22.43 200 SER A C 1
ATOM 862 O O . SER A 1 120 ? 17.762 27.436 34.973 1.00 22.15 200 SER A O 1
ATOM 867 N N . LYS A 1 121 ? 15.906 28.023 36.155 1.00 18.02 201 LYS A N 1
ATOM 868 C CA . LYS A 1 121 ? 16.437 27.764 37.497 1.00 17.17 201 LYS A CA 1
ATOM 869 C C . LYS A 1 121 ? 16.132 26.349 38.003 1.00 19.99 201 LYS A C 1
ATOM 870 O O . LYS A 1 121 ? 15.282 25.651 37.444 1.00 18.84 201 LYS A O 1
ATOM 876 N N . ALA A 1 122 ? 16.842 25.933 39.071 1.00 16.75 202 ALA A N 1
ATOM 877 C CA . ALA A 1 122 ? 16.668 24.636 39.717 1.00 16.22 202 ALA A CA 1
ATOM 878 C C . ALA A 1 122 ? 16.112 24.859 41.121 1.00 20.01 202 ALA A C 1
ATOM 879 O O . ALA A 1 122 ? 16.773 25.476 41.959 1.00 20.19 202 ALA A O 1
ATOM 881 N N . TYR A 1 123 ? 14.867 24.407 41.357 1.00 16.10 203 TYR A N 1
ATOM 882 C CA . TYR A 1 123 ? 14.194 24.574 42.643 1.00 15.52 203 TYR A CA 1
ATOM 883 C C . TYR A 1 123 ? 14.395 23.341 43.511 1.00 19.17 203 TYR A C 1
ATOM 884 O O . TYR A 1 123 ? 14.239 22.216 43.032 1.00 18.78 203 TYR A O 1
ATOM 893 N N . VAL A 1 124 ? 14.787 23.552 44.778 1.00 15.84 204 VAL A N 1
ATOM 894 C CA . VAL A 1 124 ? 15.082 22.455 45.703 1.00 15.19 204 VAL A CA 1
ATOM 895 C C . VAL A 1 124 ? 14.018 22.316 46.791 1.00 18.94 204 VAL A C 1
ATOM 896 O O . VAL A 1 124 ? 13.648 23.299 47.440 1.00 18.73 204 VAL A O 1
ATOM 900 N N . ILE A 1 125 ? 13.560 21.072 47.004 1.00 15.36 205 ILE A N 1
ATOM 901 C CA . ILE A 1 125 ? 12.616 20.700 48.054 1.00 15.53 205 ILE A CA 1
ATOM 902 C C . ILE A 1 125 ? 13.400 19.801 49.016 1.00 19.98 205 ILE A C 1
ATOM 903 O O . ILE A 1 125 ? 14.075 18.867 48.572 1.00 19.58 205 ILE A O 1
ATOM 908 N N . GLY A 1 126 ? 13.318 20.097 50.307 1.00 16.66 206 GLY A N 1
ATOM 909 C CA . GLY A 1 126 ? 13.988 19.304 51.326 1.00 16.86 206 GLY A CA 1
ATOM 910 C C . GLY A 1 126 ? 13.302 17.969 51.512 1.00 21.87 206 GLY A C 1
ATOM 911 O O . GLY A 1 126 ? 12.112 17.929 51.829 1.00 21.43 206 GLY A O 1
ATOM 912 N N . GLY A 1 127 ? 14.045 16.884 51.279 1.00 19.53 207 GLY A N 1
ATOM 913 C CA . GLY A 1 127 ? 13.553 15.518 51.443 1.00 19.90 207 GLY A CA 1
ATOM 914 C C . GLY A 1 127 ? 13.522 15.190 52.916 1.00 25.15 207 GLY A C 1
ATOM 915 O O . GLY A 1 127 ? 14.393 14.477 53.418 1.00 24.82 207 GLY A O 1
ATOM 916 N N . LEU A 1 128 ? 12.548 15.782 53.627 1.00 23.15 208 LEU A N 1
ATOM 917 C CA . LEU A 1 128 ? 12.417 15.661 55.072 1.00 24.38 208 LEU A CA 1
ATOM 918 C C . LEU A 1 128 ? 10.963 15.644 55.528 1.00 29.88 208 LEU A C 1
ATOM 919 O O . LEU A 1 128 ? 10.159 16.477 55.106 1.00 29.19 208 LEU A O 1
ATOM 924 N N . VAL A 1 129 ? 10.648 14.680 56.406 1.00 28.08 209 VAL A N 1
ATOM 925 C CA . VAL A 1 129 ? 9.361 14.523 57.079 1.00 29.08 209 VAL A CA 1
ATOM 926 C C . VAL A 1 129 ? 9.722 14.994 58.501 1.00 35.35 209 VAL A C 1
ATOM 927 O O . VAL A 1 129 ? 10.140 14.203 59.350 1.00 35.59 209 VAL A O 1
ATOM 931 N N . ASP A 1 130 ? 9.659 16.321 58.690 1.00 33.51 210 ASP A N 1
ATOM 932 C CA . ASP A 1 130 ? 10.075 17.061 59.881 1.00 34.45 210 ASP A CA 1
ATOM 933 C C . ASP A 1 130 ? 9.252 16.845 61.163 1.00 40.38 210 ASP A C 1
ATOM 934 O O . ASP A 1 130 ? 9.863 16.653 62.218 1.00 40.59 210 ASP A O 1
ATOM 937 N N . HIS A 1 131 ? 7.894 16.980 61.099 1.00 37.79 211 HIS A N 1
ATOM 938 C CA . HIS A 1 131 ? 6.974 16.938 62.263 1.00 38.92 211 HIS A CA 1
ATOM 939 C C . HIS A 1 131 ? 7.219 18.191 63.162 1.00 44.03 211 HIS A C 1
ATOM 940 O O . HIS A 1 131 ? 7.017 18.140 64.383 1.00 44.66 211 HIS A O 1
ATOM 947 N N . ASN A 1 132 ? 7.661 19.315 62.521 1.00 40.57 212 ASN A N 1
ATOM 948 C CA . ASN A 1 132 ? 7.995 20.623 63.117 1.00 41.07 212 ASN A CA 1
ATOM 949 C C . ASN A 1 132 ? 9.128 20.516 64.180 1.00 45.21 212 ASN A C 1
ATOM 950 O O . ASN A 1 132 ? 9.180 21.321 65.118 1.00 46.11 212 ASN A O 1
ATOM 952 N N . HIS A 1 133 ? 10.047 19.537 64.001 1.00 40.62 213 HIS A N 1
ATOM 953 C CA . HIS A 1 133 ? 11.181 19.294 64.903 1.00 40.59 213 HIS A CA 1
ATOM 954 C C . HIS A 1 133 ? 12.431 20.074 64.464 1.00 42.21 213 HIS A C 1
ATOM 955 O O . HIS A 1 133 ? 13.152 20.600 65.316 1.00 42.71 213 HIS A O 1
ATOM 962 N N . HIS A 1 134 ? 12.685 20.141 63.142 1.00 35.83 214 HIS A N 1
ATOM 963 C CA . HIS A 1 134 ? 13.829 20.848 62.570 1.00 34.55 214 HIS A CA 1
ATOM 964 C C . HIS A 1 134 ? 13.369 22.153 61.901 1.00 36.43 214 HIS A C 1
ATOM 965 O O . HIS A 1 134 ? 13.517 22.324 60.687 1.00 35.19 214 HIS A O 1
ATOM 972 N N . LYS A 1 135 ? 12.796 23.071 62.709 1.00 32.40 215 LYS A N 1
ATOM 973 C CA . LYS A 1 135 ? 12.291 24.365 62.244 1.00 31.83 215 LYS A CA 1
ATOM 974 C C . LYS A 1 135 ? 13.432 25.273 61.779 1.00 34.32 215 LYS A C 1
ATOM 975 O O . LYS A 1 135 ? 14.396 25.487 62.518 1.00 34.60 215 LYS A O 1
ATOM 977 N N . GLY A 1 136 ? 13.323 25.753 60.542 1.00 29.14 216 GLY A N 1
ATOM 978 C CA . GLY A 1 136 ? 14.308 26.632 59.916 1.00 28.41 216 GLY A CA 1
ATOM 979 C C . GLY A 1 136 ? 15.588 25.961 59.451 1.00 30.43 216 GLY A C 1
ATOM 980 O O . GLY A 1 136 ? 16.554 26.660 59.143 1.00 30.08 216 GLY A O 1
ATOM 981 N N . LEU A 1 137 ? 15.603 24.606 59.368 1.00 25.74 217 LEU A N 1
ATOM 982 C CA . LEU A 1 137 ? 16.781 23.821 58.968 1.00 24.91 217 LEU A CA 1
ATOM 983 C C . LEU A 1 137 ? 17.209 24.053 57.510 1.00 26.49 217 LEU A C 1
ATOM 984 O O . LEU A 1 137 ? 18.384 24.351 57.282 1.00 26.26 217 LEU A O 1
ATOM 989 N N . THR A 1 138 ? 16.281 23.897 56.530 1.00 21.39 218 THR A N 1
ATOM 990 C CA . THR A 1 138 ? 16.592 24.086 55.099 1.00 20.09 218 THR A CA 1
ATOM 991 C C . THR A 1 138 ? 16.964 25.538 54.790 1.00 23.79 218 THR A C 1
ATOM 992 O O . THR A 1 138 ? 17.823 25.771 53.943 1.00 22.77 218 THR A O 1
ATOM 996 N N . TYR A 1 139 ? 16.328 26.505 55.492 1.00 21.19 219 TYR A N 1
ATOM 997 C CA . TYR A 1 139 ? 16.588 27.941 55.357 1.00 21.84 219 TYR A CA 1
ATOM 998 C C . TYR A 1 139 ? 17.990 28.284 55.878 1.00 27.90 219 TYR A C 1
ATOM 999 O O . TYR A 1 139 ? 18.677 29.104 55.267 1.00 27.77 219 TYR A O 1
ATOM 1008 N N . LYS A 1 140 ? 18.411 27.640 56.998 1.00 26.14 220 LYS A N 1
ATOM 1009 C CA . LYS A 1 140 ? 19.730 27.816 57.618 1.00 27.28 220 LYS A CA 1
ATOM 1010 C C . LYS A 1 140 ? 20.826 27.291 56.675 1.00 32.24 220 LYS A C 1
ATOM 1011 O O . LYS A 1 140 ? 21.802 28.000 56.432 1.00 32.61 220 LYS A O 1
ATOM 1017 N N . GLN A 1 141 ? 20.643 26.059 56.134 1.00 28.72 221 GLN A N 1
ATOM 1018 C CA . GLN A 1 141 ? 21.582 25.398 55.220 1.00 28.72 221 GLN A CA 1
ATOM 1019 C C . GLN A 1 141 ? 21.746 26.152 53.894 1.00 33.62 221 GLN A C 1
ATOM 1020 O O . GLN A 1 141 ? 22.862 26.219 53.373 1.00 33.74 221 GLN A O 1
ATOM 1026 N N . ALA A 1 142 ? 20.644 26.725 53.357 1.00 30.19 222 ALA A N 1
ATOM 1027 C CA . ALA A 1 142 ? 20.661 27.496 52.108 1.00 30.06 222 ALA A CA 1
ATOM 1028 C C . ALA A 1 142 ? 21.397 28.829 52.279 1.00 35.38 222 ALA A C 1
ATOM 1029 O O . ALA A 1 142 ? 22.178 29.205 51.402 1.00 35.04 222 ALA A O 1
ATOM 1031 N N . SER A 1 143 ? 21.156 29.533 53.415 1.00 33.31 223 SER A N 1
ATOM 1032 C CA . SER A 1 143 ? 21.781 30.824 53.741 1.00 34.59 223 SER A CA 1
ATOM 1033 C C . SER A 1 143 ? 23.290 30.694 53.977 1.00 39.58 223 SER A C 1
ATOM 1034 O O . SER A 1 143 ? 24.041 31.596 53.596 1.00 39.92 223 SER A O 1
ATOM 1037 N N . ASP A 1 144 ? 23.728 29.571 54.599 1.00 36.23 224 ASP A N 1
ATOM 1038 C CA . ASP A 1 144 ? 25.139 29.273 54.880 1.00 36.73 224 ASP A CA 1
ATOM 1039 C C . ASP A 1 144 ? 25.905 29.005 53.584 1.00 40.27 224 ASP A C 1
ATOM 1040 O O . ASP A 1 144 ? 27.023 29.500 53.421 1.00 40.95 224 ASP A O 1
ATOM 1045 N N . TYR A 1 145 ? 25.293 28.227 52.661 1.00 35.31 225 TYR A N 1
ATOM 1046 C CA . TYR A 1 145 ? 25.865 27.866 51.361 1.00 34.48 225 TYR A CA 1
ATOM 1047 C C . TYR A 1 145 ? 25.910 29.057 50.386 1.00 36.86 225 TYR A C 1
ATOM 1048 O O . TYR A 1 145 ? 26.654 29.009 49.408 1.00 36.87 225 TYR A O 1
ATOM 1050 N N . GLY A 1 146 ? 25.120 30.097 50.663 1.00 31.97 226 GLY A N 1
ATOM 1051 C CA . GLY A 1 146 ? 25.054 31.309 49.850 1.00 31.49 226 GLY A CA 1
ATOM 1052 C C . GLY A 1 146 ? 24.110 31.243 48.665 1.00 32.63 226 GLY A C 1
ATOM 1053 O O . GLY A 1 146 ? 24.139 32.132 47.809 1.00 32.18 226 GLY A O 1
ATOM 1054 N N . ILE A 1 147 ? 23.258 30.196 48.605 1.00 27.08 227 ILE A N 1
ATOM 1055 C CA . ILE A 1 147 ? 22.286 30.019 47.516 1.00 25.37 227 ILE A CA 1
ATOM 1056 C C . ILE A 1 147 ? 20.980 30.751 47.815 1.00 27.57 227 ILE A C 1
ATOM 1057 O O . ILE A 1 147 ? 20.635 30.952 48.985 1.00 27.18 227 ILE A O 1
ATOM 1062 N N . ASN A 1 148 ? 20.245 31.126 46.746 1.00 22.56 228 ASN A N 1
ATOM 1063 C CA . ASN A 1 148 ? 18.956 31.807 46.845 1.00 21.95 228 ASN A CA 1
ATOM 1064 C C . ASN A 1 148 ? 17.903 30.902 47.476 1.00 24.13 228 ASN A C 1
ATOM 1065 O O . ASN A 1 148 ? 17.997 29.674 47.382 1.00 22.97 228 ASN A O 1
ATOM 1070 N N . HIS A 1 149 ? 16.932 31.513 48.160 1.00 20.25 229 HIS A N 1
ATOM 1071 C CA . HIS A 1 149 ? 15.846 30.813 48.846 1.00 19.30 229 HIS A CA 1
ATOM 1072 C C . HIS A 1 149 ? 14.558 31.613 48.771 1.00 22.52 229 HIS A C 1
ATOM 1073 O O . HIS A 1 149 ? 14.600 32.845 48.744 1.00 22.16 229 HIS A O 1
ATOM 1080 N N . ALA A 1 150 ? 13.410 30.911 48.724 1.00 18.42 230 ALA A N 1
ATOM 1081 C CA . ALA A 1 150 ? 12.087 31.531 48.640 1.00 18.44 230 ALA A CA 1
ATOM 1082 C C . ALA A 1 150 ? 11.001 30.638 49.221 1.00 22.07 230 ALA A C 1
ATOM 1083 O O . ALA A 1 150 ? 11.129 29.412 49.203 1.00 20.82 230 ALA A O 1
ATOM 1085 N N . GLN A 1 151 ? 9.924 31.256 49.726 1.00 19.34 231 GLN A N 1
ATOM 1086 C CA . GLN A 1 151 ? 8.758 30.536 50.239 1.00 19.14 231 GLN A CA 1
ATOM 1087 C C . GLN A 1 151 ? 7.624 30.637 49.227 1.00 23.59 231 GLN A C 1
ATOM 1088 O O . GLN A 1 151 ? 7.579 31.601 48.455 1.00 23.17 231 GLN A O 1
ATOM 1094 N N . LEU A 1 152 ? 6.710 29.648 49.227 1.00 20.65 232 LEU A N 1
ATOM 1095 C CA . LEU A 1 152 ? 5.546 29.651 48.338 1.00 20.67 232 LEU A CA 1
ATOM 1096 C C . LEU A 1 152 ? 4.610 30.809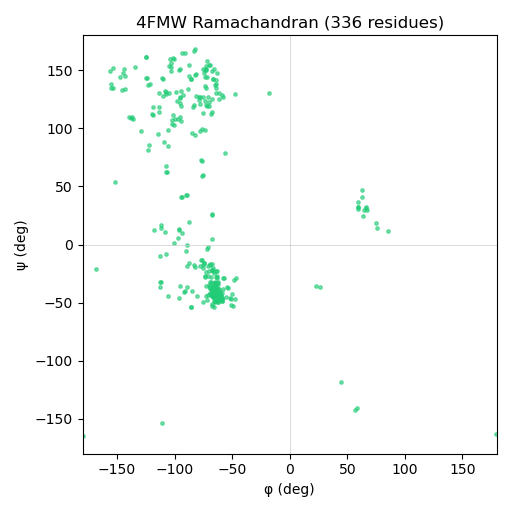 48.742 1.00 26.38 232 LEU A C 1
ATOM 1097 O O . LEU A 1 152 ? 4.510 31.100 49.940 1.00 26.30 232 LEU A O 1
ATOM 1102 N N . PRO A 1 153 ? 3.958 31.517 47.780 1.00 24.22 233 PRO A N 1
ATOM 1103 C CA . PRO A 1 153 ? 3.106 32.661 48.162 1.00 25.47 233 PRO A CA 1
ATOM 1104 C C . PRO A 1 153 ? 1.751 32.243 48.760 1.00 31.55 233 PRO A C 1
ATOM 1105 O O . PRO A 1 153 ? 0.696 32.643 48.256 1.00 31.11 233 PRO A O 1
ATOM 1109 N N . LEU A 1 154 ? 1.790 31.470 49.872 1.00 30.35 234 LEU A N 1
ATOM 1110 C CA . LEU A 1 154 ? 0.610 30.960 50.585 1.00 31.60 234 LEU A CA 1
ATOM 1111 C C . LEU A 1 154 ? -0.269 32.072 51.180 1.00 39.31 234 LEU A C 1
ATOM 1112 O O . LEU A 1 154 ? -1.470 31.858 51.353 1.00 39.45 234 LEU A O 1
ATOM 1117 N N . GLY A 1 155 ? 0.339 33.226 51.483 1.00 38.27 235 GLY A N 1
ATOM 1118 C CA . GLY A 1 155 ? -0.318 34.417 52.023 1.00 40.10 235 GLY A CA 1
ATOM 1119 C C . GLY A 1 155 ? -1.319 34.178 53.136 1.00 47.06 235 GLY A C 1
ATOM 1120 O O . GLY A 1 155 ? -0.960 33.660 54.199 1.00 46.88 235 GLY A O 1
ATOM 1121 N N . ASN A 1 156 ? -2.590 34.546 52.883 1.00 45.88 236 ASN A N 1
ATOM 1122 C CA . ASN A 1 156 ? -3.698 34.402 53.834 1.00 47.39 236 ASN A CA 1
ATOM 1123 C C . ASN A 1 156 ? -4.585 33.169 53.534 1.00 52.53 236 ASN A C 1
ATOM 1124 O O . ASN A 1 156 ? -5.556 32.927 54.261 1.00 53.08 236 ASN A O 1
ATOM 1126 N N . PHE A 1 157 ? -4.238 32.384 52.482 1.00 48.93 237 PHE A N 1
ATOM 1127 C CA . PHE A 1 157 ? -4.987 31.185 52.078 1.00 48.87 237 PHE A CA 1
ATOM 1128 C C . PHE A 1 157 ? -4.854 30.043 53.102 1.00 53.00 237 PHE A C 1
ATOM 1129 O O . PHE A 1 157 ? -5.802 29.273 53.275 1.00 52.98 237 PHE A O 1
ATOM 1137 N N . VAL A 1 158 ? -3.690 29.949 53.786 1.00 49.31 238 VAL A N 1
ATOM 1138 C CA . VAL A 1 158 ? -3.421 28.929 54.810 1.00 80.98 238 VAL A CA 1
ATOM 1139 C C . VAL A 1 158 ? -3.347 29.599 56.194 1.00 112.97 238 VAL A C 1
ATOM 1140 O O . VAL A 1 158 ? -2.645 30.594 56.369 1.00 75.27 238 VAL A O 1
ATOM 1144 N N . ARG A 1 163 ? 0.862 26.162 61.434 1.00 41.66 243 ARG A N 1
ATOM 1145 C CA . ARG A 1 163 ? 2.031 25.858 60.613 1.00 40.20 243 ARG A CA 1
ATOM 1146 C C . ARG A 1 163 ? 1.714 25.940 59.119 1.00 42.34 243 ARG A C 1
ATOM 1147 O O . ARG A 1 163 ? 0.724 25.359 58.661 1.00 42.44 243 ARG A O 1
ATOM 1149 N N . LYS A 1 164 ? 2.562 26.669 58.365 1.00 36.73 244 LYS A N 1
ATOM 1150 C CA . LYS A 1 164 ? 2.449 26.855 56.908 1.00 34.72 244 LYS A CA 1
ATOM 1151 C C . LYS A 1 164 ? 3.366 25.853 56.163 1.00 34.74 244 LYS A C 1
ATOM 1152 O O . LYS A 1 164 ? 3.485 25.906 54.933 1.00 33.66 244 LYS A O 1
ATOM 1158 N N . VAL A 1 165 ? 3.996 24.937 56.928 1.00 29.14 245 VAL A N 1
ATOM 1159 C CA . VAL A 1 165 ? 4.912 23.894 56.456 1.00 27.36 245 VAL A CA 1
ATOM 1160 C C . VAL A 1 165 ? 4.115 22.820 55.706 1.00 28.78 245 VAL A C 1
ATOM 1161 O O . VAL A 1 165 ? 3.231 22.184 56.287 1.00 28.59 245 VAL A O 1
ATOM 1165 N N . LEU A 1 166 ? 4.435 22.628 54.416 1.00 23.19 246 LEU A N 1
ATOM 1166 C CA . LEU A 1 166 ? 3.751 21.661 53.555 1.00 22.15 246 LEU A CA 1
ATOM 1167 C C . LEU A 1 166 ? 4.578 20.401 53.337 1.00 24.66 246 LEU A C 1
ATOM 1168 O O . LEU A 1 166 ? 5.805 20.438 53.456 1.00 23.91 246 LEU A O 1
ATOM 1173 N N . ALA A 1 167 ? 3.902 19.281 53.009 1.00 20.62 247 ALA A N 1
ATOM 1174 C CA . ALA A 1 167 ? 4.544 17.996 52.729 1.00 19.86 247 ALA A CA 1
ATOM 1175 C C . ALA A 1 167 ? 5.315 18.075 51.407 1.00 21.93 247 ALA A C 1
ATOM 1176 O O . ALA A 1 167 ? 4.987 18.909 50.556 1.00 21.03 247 ALA A O 1
ATOM 1178 N N . VAL A 1 168 ? 6.356 17.222 51.255 1.00 17.43 248 VAL A N 1
ATOM 1179 C CA . VAL A 1 168 ? 7.234 17.140 50.078 1.00 16.59 248 VAL A CA 1
ATOM 1180 C C . VAL A 1 168 ? 6.414 17.073 48.769 1.00 19.71 248 VAL A C 1
ATOM 1181 O O . VAL A 1 168 ? 6.641 17.892 47.873 1.00 18.80 248 VAL A O 1
ATOM 1185 N N . ASN A 1 169 ? 5.454 16.123 48.684 1.00 16.29 249 ASN A N 1
ATOM 1186 C CA . ASN A 1 169 ? 4.607 15.923 47.504 1.00 16.08 249 ASN A CA 1
ATOM 1187 C C . ASN A 1 169 ? 3.677 17.104 47.233 1.00 20.44 249 ASN A C 1
ATOM 1188 O O . ASN A 1 169 ? 3.409 17.386 46.068 1.00 20.01 249 ASN A O 1
ATOM 1193 N N . HIS A 1 170 ? 3.201 17.802 48.294 1.00 17.55 250 HIS A N 1
ATOM 1194 C CA . HIS A 1 170 ? 2.323 18.966 48.149 1.00 17.91 250 HIS A CA 1
ATOM 1195 C C . HIS A 1 170 ? 3.039 20.106 47.427 1.00 21.09 250 HIS A C 1
ATOM 1196 O O . HIS A 1 170 ? 2.477 20.659 46.485 1.00 20.75 250 HIS A O 1
ATOM 1203 N N . VAL A 1 171 ? 4.300 20.403 47.817 1.00 17.39 251 VAL A N 1
ATOM 1204 C CA . VAL A 1 171 ? 5.132 21.447 47.192 1.00 16.85 251 VAL A CA 1
ATOM 1205 C C . VAL A 1 171 ? 5.398 21.090 45.707 1.00 19.78 251 VAL A C 1
ATOM 1206 O O . VAL A 1 171 ? 5.213 21.943 44.837 1.00 19.18 251 VAL A O 1
ATOM 1210 N N . PHE A 1 172 ? 5.781 19.818 45.434 1.00 16.03 252 PHE A N 1
ATOM 1211 C CA . PHE A 1 172 ? 6.064 19.293 44.086 1.00 15.70 252 PHE A CA 1
ATOM 1212 C C . PHE A 1 172 ? 4.844 19.433 43.169 1.00 20.20 252 PHE A C 1
ATOM 1213 O O . PHE A 1 172 ? 4.978 19.919 42.042 1.00 20.35 252 PHE A O 1
ATOM 1221 N N . GLU A 1 173 ? 3.661 19.006 43.656 1.00 16.85 253 GLU A N 1
ATOM 1222 C CA . GLU A 1 173 ? 2.400 19.054 42.910 1.00 16.87 253 GLU A CA 1
ATOM 1223 C C . GLU A 1 173 ? 1.933 20.490 42.640 1.00 20.91 253 GLU A C 1
ATOM 1224 O O . GLU A 1 173 ? 1.352 20.735 41.581 1.00 20.20 253 GLU A O 1
ATOM 1230 N N . ILE A 1 174 ? 2.207 21.438 43.580 1.00 17.68 254 ILE A N 1
ATOM 1231 C CA . ILE A 1 174 ? 1.865 22.868 43.420 1.00 17.79 254 ILE A CA 1
ATOM 1232 C C . ILE A 1 174 ? 2.678 23.453 42.239 1.00 21.60 254 ILE A C 1
ATOM 1233 O O . ILE A 1 174 ? 2.110 24.179 41.417 1.00 21.43 254 ILE A O 1
ATOM 1238 N N . ILE A 1 175 ? 3.992 23.095 42.139 1.00 18.07 255 ILE A N 1
ATOM 1239 C CA . ILE A 1 175 ? 4.889 23.533 41.055 1.00 17.66 255 ILE A CA 1
ATOM 1240 C C . ILE A 1 175 ? 4.332 23.055 39.695 1.00 20.81 255 ILE A C 1
ATOM 1241 O O . ILE A 1 175 ? 4.256 23.854 38.760 1.00 20.34 255 ILE A O 1
ATOM 1246 N N . LEU A 1 176 ? 3.913 21.768 39.608 1.00 17.29 256 LEU A N 1
ATOM 1247 C CA . LEU A 1 176 ? 3.330 21.182 38.390 1.00 17.63 256 LEU A CA 1
ATOM 1248 C C . LEU A 1 176 ? 2.008 21.856 38.026 1.00 21.74 256 LEU A C 1
ATOM 1249 O O . LEU A 1 176 ? 1.765 22.118 36.846 1.00 21.73 256 LEU A O 1
ATOM 1254 N N . GLU A 1 177 ? 1.167 22.150 39.043 1.00 17.96 257 GLU A N 1
ATOM 1255 C CA . GLU A 1 177 ? -0.137 22.796 38.867 1.00 18.29 257 GLU A CA 1
ATOM 1256 C C . GLU A 1 177 ? 0.017 24.251 38.424 1.00 22.68 257 GLU A C 1
ATOM 1257 O O . GLU A 1 177 ? -0.772 24.712 37.598 1.00 22.89 257 GLU A O 1
ATOM 1263 N N . TYR A 1 178 ? 1.039 24.966 38.953 1.00 19.46 258 TYR A N 1
ATOM 1264 C CA . TYR A 1 178 ? 1.310 26.355 38.570 1.00 19.62 258 TYR A CA 1
ATOM 1265 C C . TYR A 1 178 ? 1.830 26.434 37.128 1.00 24.27 258 TYR A C 1
ATOM 1266 O O . TYR A 1 178 ? 1.504 27.385 36.429 1.00 24.05 258 TYR A O 1
ATOM 1275 N N . LEU A 1 179 ? 2.626 25.442 36.681 1.00 21.20 259 LEU A N 1
ATOM 1276 C CA . LEU A 1 179 ? 3.144 25.428 35.302 1.00 21.77 259 LEU A CA 1
ATOM 1277 C C . LEU A 1 179 ? 2.017 25.215 34.278 1.00 26.71 259 LEU A C 1
ATOM 1278 O O . LEU A 1 179 ? 2.172 25.591 33.111 1.00 26.96 259 LEU A O 1
ATOM 1283 N N . GLU A 1 180 ? 0.880 24.632 34.742 1.00 23.91 260 GLU A N 1
ATOM 1284 C CA A GLU A 1 180 ? -0.296 24.358 33.918 0.70 24.40 260 GLU A CA 1
ATOM 1285 C CA B GLU A 1 180 ? -0.305 24.358 33.926 0.30 24.39 260 GLU A CA 1
ATOM 1286 C C . GLU A 1 180 ? -1.278 25.540 33.936 1.00 28.96 260 GLU A C 1
ATOM 1287 O O . GLU A 1 180 ? -1.726 25.974 32.872 1.00 29.45 260 GLU A O 1
ATOM 1298 N N . THR A 1 181 ? -1.615 26.050 35.143 1.00 25.56 261 THR A N 1
ATOM 1299 C CA . THR A 1 181 ? -2.579 27.138 35.356 1.00 26.12 261 THR A CA 1
ATOM 1300 C C . THR A 1 181 ? -1.999 28.559 35.331 1.00 30.26 261 THR A C 1
ATOM 1301 O O . THR A 1 181 ? -2.697 29.472 34.886 1.00 30.78 261 THR A O 1
ATOM 1305 N N . ARG A 1 182 ? -0.765 28.757 35.864 1.00 26.14 262 ARG A N 1
ATOM 1306 C CA . ARG A 1 182 ? -0.080 30.062 36.018 1.00 26.11 262 ARG A CA 1
ATOM 1307 C C . ARG A 1 182 ? -0.867 30.952 37.012 1.00 29.88 262 ARG A C 1
ATOM 1308 O O . ARG A 1 182 ? -0.831 32.184 36.935 1.00 30.39 262 ARG A O 1
ATOM 1316 N N . ASP A 1 183 ? -1.545 30.289 37.972 1.00 25.55 263 ASP A N 1
ATOM 1317 C CA . ASP A 1 183 ? -2.373 30.883 39.016 1.00 25.45 263 ASP A CA 1
ATOM 1318 C C . ASP A 1 183 ? -2.039 30.163 40.331 1.00 28.40 263 ASP A C 1
ATOM 1319 O O . ASP A 1 183 ? -2.381 28.983 40.489 1.00 27.27 263 ASP A O 1
ATOM 1324 N N . TRP A 1 184 ? -1.327 30.862 41.252 1.00 24.68 264 TRP A N 1
ATOM 1325 C CA . TRP A 1 184 ? -0.914 30.315 42.552 1.00 23.94 264 TRP A CA 1
ATOM 1326 C C . TRP A 1 184 ? -2.112 29.910 43.407 1.00 27.59 264 TRP A C 1
ATOM 1327 O O . TRP A 1 184 ? -2.109 28.814 43.967 1.00 27.14 264 TRP A O 1
ATOM 1338 N N . GLN A 1 185 ? -3.145 30.784 43.474 1.00 24.05 265 GLN A N 1
ATOM 1339 C CA . GLN A 1 185 ? -4.391 30.575 44.222 1.00 24.19 265 GLN A CA 1
ATOM 1340 C C . GLN A 1 185 ? -5.069 29.261 43.793 1.00 26.80 265 GLN A C 1
ATOM 1341 O O . GLN A 1 185 ? -5.468 28.476 44.652 1.00 26.38 265 GLN A O 1
ATOM 1347 N N . GLU A 1 186 ? -5.148 29.014 42.465 1.00 22.61 266 GLU A N 1
ATOM 1348 C CA . GLU A 1 186 ? -5.732 27.808 41.875 1.00 22.19 266 GLU A CA 1
ATOM 1349 C C . GLU A 1 186 ? -4.872 26.568 42.180 1.00 25.30 266 GLU A C 1
ATOM 1350 O O . GLU A 1 186 ? -5.429 25.499 42.438 1.00 25.06 266 GLU A O 1
ATOM 1356 N N . ALA A 1 187 ? -3.525 26.722 42.173 1.00 21.07 267 ALA A N 1
ATOM 1357 C CA . ALA A 1 187 ? -2.570 25.641 42.451 1.00 20.23 267 ALA A CA 1
ATOM 1358 C C . ALA A 1 187 ? -2.676 25.130 43.897 1.00 23.37 267 ALA A C 1
ATOM 1359 O O . ALA A 1 187 ? -2.698 23.913 44.105 1.00 22.82 267 ALA A O 1
ATOM 1361 N N . PHE A 1 188 ? -2.765 26.055 44.890 1.00 19.24 268 PHE A N 1
ATOM 1362 C CA . PHE A 1 188 ? -2.893 25.705 46.314 1.00 18.54 268 PHE A CA 1
ATOM 1363 C C . PHE A 1 188 ? -4.234 25.035 46.591 1.00 22.27 268 PHE A C 1
ATOM 1364 O O . PHE A 1 188 ? -4.289 24.055 47.331 1.00 21.88 268 PHE A O 1
ATOM 1372 N N . PHE A 1 189 ? -5.310 25.558 45.976 1.00 18.98 269 PHE A N 1
ATOM 1373 C CA . PHE A 1 189 ? -6.675 25.060 46.120 1.00 19.20 269 PHE A CA 1
ATOM 1374 C C . PHE A 1 189 ? -6.825 23.611 45.624 1.00 23.02 269 PHE A C 1
ATOM 1375 O O . PHE A 1 189 ? -7.476 22.804 46.290 1.00 22.58 269 PHE A O 1
ATOM 1383 N N . THR A 1 190 ? -6.201 23.286 44.475 1.00 19.59 270 THR A N 1
ATOM 1384 C CA . THR A 1 190 ? -6.260 21.956 43.863 1.00 19.66 270 THR A CA 1
ATOM 1385 C C . THR A 1 190 ? -5.459 20.910 44.663 1.00 24.23 270 THR A C 1
ATOM 1386 O O . THR A 1 190 ? -5.939 19.794 44.853 1.00 24.33 270 THR A O 1
ATOM 1390 N N . ILE A 1 191 ? -4.252 21.267 45.120 1.00 21.14 271 ILE A N 1
ATOM 1391 C CA . ILE A 1 191 ? -3.348 20.333 45.792 1.00 20.79 271 ILE A CA 1
ATOM 1392 C C . ILE A 1 191 ? -3.579 20.190 47.313 1.00 25.72 271 ILE A C 1
ATOM 1393 O O . ILE A 1 191 ? -3.700 19.057 47.787 1.00 25.45 271 ILE A O 1
ATOM 1398 N N . LEU A 1 192 ? -3.584 21.308 48.067 1.00 23.33 272 LEU A N 1
ATOM 1399 C CA . LEU A 1 192 ? -3.676 21.285 49.533 1.00 24.01 272 LEU A CA 1
ATOM 1400 C C . LEU A 1 192 ? -4.990 20.703 50.083 1.00 30.37 272 LEU A C 1
ATOM 1401 O O . LEU A 1 192 ? -6.073 21.104 49.649 1.00 30.42 272 LEU A O 1
ATOM 1406 N N . PRO A 1 193 ? -4.895 19.753 51.053 1.00 28.68 273 PRO A N 1
ATOM 1407 C CA . PRO A 1 193 ? -6.115 19.168 51.632 1.00 30.00 273 PRO A CA 1
ATOM 1408 C C . PRO A 1 193 ? -6.826 20.139 52.570 1.00 36.03 273 PRO A C 1
ATOM 1409 O O . PRO A 1 193 ? -6.170 20.911 53.276 1.00 35.20 273 PRO A O 1
ATOM 1413 N N . GLN A 1 194 ? -8.170 20.107 52.563 1.00 34.76 274 GLN A N 1
ATOM 1414 C CA . GLN A 1 194 ? -9.011 20.969 53.398 1.00 36.05 274 GLN A CA 1
ATOM 1415 C C . GLN A 1 194 ? -9.421 20.257 54.697 1.00 41.55 274 GLN A C 1
ATOM 1416 O O . GLN A 1 194 ? -9.511 19.025 54.724 1.00 41.40 274 GLN A O 1
ATOM 1422 N N . ARG A 1 195 ? -9.651 21.041 55.773 1.00 39.18 275 ARG A N 1
ATOM 1423 C CA . ARG A 1 195 ? -10.032 20.542 57.103 1.00 74.57 275 ARG A CA 1
ATOM 1424 C C . ARG A 1 195 ? -11.452 19.962 57.137 1.00 106.98 275 ARG A C 1
ATOM 1425 O O . ARG A 1 195 ? -12.279 20.265 56.277 1.00 68.94 275 ARG A O 1
ATOM 1427 N N . ASP B 1 15 ? 32.556 25.370 -5.943 1.00 43.51 95 ASP B N 1
ATOM 1428 C CA . ASP B 1 15 ? 31.721 24.266 -6.407 1.00 42.47 95 ASP B CA 1
ATOM 1429 C C . ASP B 1 15 ? 31.637 23.167 -5.343 1.00 44.22 95 ASP B C 1
ATOM 1430 O O . ASP B 1 15 ? 32.623 22.464 -5.097 1.00 43.71 95 ASP B O 1
ATOM 1432 N N . VAL B 1 16 ? 30.461 23.044 -4.693 1.00 39.16 96 VAL B N 1
ATOM 1433 C CA . VAL B 1 16 ? 30.213 22.063 -3.628 1.00 37.23 96 VAL B CA 1
ATOM 1434 C C . VAL B 1 16 ? 29.085 21.101 -4.054 1.00 38.92 96 VAL B C 1
ATOM 1435 O O . VAL B 1 16 ? 27.955 21.543 -4.291 1.00 38.61 96 VAL B O 1
ATOM 1439 N N . VAL B 1 17 ? 29.403 19.789 -4.154 1.00 33.70 97 VAL B N 1
ATOM 1440 C CA . VAL B 1 17 ? 28.434 18.751 -4.536 1.00 32.41 97 VAL B CA 1
ATOM 1441 C C . VAL B 1 17 ? 27.935 18.032 -3.269 1.00 33.68 97 VAL B C 1
ATOM 1442 O O . VAL B 1 17 ? 28.679 17.270 -2.643 1.00 32.62 97 VAL B O 1
ATOM 1446 N N . HIS B 1 18 ? 26.671 18.298 -2.899 1.00 29.01 98 HIS B N 1
ATOM 1447 C CA . HIS B 1 18 ? 26.020 17.724 -1.724 1.00 27.64 98 HIS B CA 1
ATOM 1448 C C . HIS B 1 18 ? 25.633 16.278 -1.917 1.00 28.44 98 HIS B C 1
ATOM 1449 O O . HIS B 1 18 ? 25.270 15.871 -3.022 1.00 28.20 98 HIS B O 1
ATOM 1456 N N . SER B 1 19 ? 25.671 15.512 -0.820 1.00 22.46 99 SER B N 1
ATOM 1457 C CA . SER B 1 19 ? 25.231 14.124 -0.795 1.00 21.13 99 SER B CA 1
ATOM 1458 C C . SER B 1 19 ? 23.724 14.157 -0.537 1.00 23.29 99 SER B C 1
ATOM 1459 O O . SER B 1 19 ? 23.255 14.991 0.249 1.00 22.42 99 SER B O 1
ATOM 1462 N N . THR B 1 20 ? 22.965 13.255 -1.186 1.00 18.94 100 THR B N 1
ATOM 1463 C CA . THR B 1 20 ? 21.507 13.187 -0.996 1.00 18.61 100 THR B CA 1
ATOM 1464 C C . THR B 1 20 ? 21.163 12.516 0.341 1.00 21.27 100 THR B C 1
ATOM 1465 O O . THR B 1 20 ? 20.014 12.596 0.788 1.00 20.73 100 THR B O 1
ATOM 1469 N N . LEU B 1 21 ? 22.169 11.858 0.975 1.00 16.96 101 LEU B N 1
ATOM 1470 C CA . LEU B 1 21 ? 22.050 11.165 2.257 1.00 16.21 101 LEU B CA 1
ATOM 1471 C C . LEU B 1 21 ? 21.577 12.129 3.341 1.00 18.88 101 LEU B C 1
ATOM 1472 O O . LEU B 1 21 ? 22.164 13.200 3.537 1.00 18.25 101 LEU B O 1
ATOM 1477 N N . ARG B 1 22 ? 20.509 11.748 4.026 1.00 15.12 102 ARG B N 1
ATOM 1478 C CA . ARG B 1 22 ? 19.945 12.536 5.110 1.00 14.69 102 ARG B CA 1
ATOM 1479 C C . ARG B 1 22 ? 20.510 12.032 6.427 1.00 18.83 102 ARG B C 1
ATOM 1480 O O . ARG B 1 22 ? 20.479 10.825 6.692 1.00 18.69 102 ARG B O 1
ATOM 1488 N N . LEU B 1 23 ? 21.092 12.943 7.224 1.00 15.95 103 LEU B N 1
ATOM 1489 C CA . LEU B 1 23 ? 21.658 12.603 8.526 1.00 15.45 103 LEU B CA 1
ATOM 1490 C C . LEU B 1 23 ? 20.932 13.389 9.599 1.00 19.28 103 LEU B C 1
ATOM 1491 O O . LEU B 1 23 ? 21.005 14.623 9.641 1.00 18.41 103 LEU B O 1
ATOM 1496 N N . ILE B 1 24 ? 20.182 12.663 10.437 1.00 16.13 104 ILE B N 1
ATOM 1497 C CA . ILE B 1 24 ? 19.331 13.226 11.479 1.00 15.90 104 ILE B CA 1
ATOM 1498 C C . ILE B 1 24 ? 19.891 13.007 12.882 1.00 20.26 104 ILE B C 1
ATOM 1499 O O . ILE B 1 24 ? 20.230 11.878 13.242 1.00 19.83 104 ILE B O 1
ATOM 1504 N N . ILE B 1 25 ? 19.934 14.081 13.688 1.00 17.11 105 ILE B N 1
ATOM 1505 C CA . ILE B 1 25 ? 20.285 13.979 15.098 1.00 17.09 105 ILE B CA 1
ATOM 1506 C C . ILE B 1 25 ? 18.940 14.069 15.832 1.00 20.49 105 ILE B C 1
ATOM 1507 O O . ILE B 1 25 ? 18.302 15.127 15.835 1.00 19.98 105 ILE B O 1
ATOM 1512 N N . ASP B 1 26 ? 18.478 12.922 16.364 1.00 17.06 106 ASP B N 1
ATOM 1513 C CA . ASP B 1 26 ? 17.205 12.773 17.071 1.00 16.81 106 ASP B CA 1
ATOM 1514 C C . ASP B 1 26 ? 17.315 13.349 18.483 1.00 21.13 106 ASP B C 1
ATOM 1515 O O . ASP B 1 26 ? 17.840 12.688 19.382 1.00 20.53 106 ASP B O 1
ATOM 1520 N N . CYS B 1 27 ? 16.816 14.585 18.674 1.00 18.55 107 CYS B N 1
ATOM 1521 C CA . CYS B 1 27 ? 16.887 15.276 19.966 1.00 19.06 107 CYS B CA 1
ATOM 1522 C C . CYS B 1 27 ? 15.612 15.075 20.823 1.00 22.86 107 CYS B C 1
ATOM 1523 O O . CYS B 1 27 ? 15.169 16.003 21.511 1.00 22.95 107 CYS B O 1
ATOM 1526 N N . SER B 1 28 ? 15.065 13.839 20.822 1.00 18.86 108 SER B N 1
ATOM 1527 C CA . SER B 1 28 ? 13.867 13.482 21.592 1.00 18.90 108 SER B CA 1
ATOM 1528 C C . SER B 1 28 ? 14.212 12.884 22.975 1.00 23.25 108 SER B C 1
ATOM 1529 O O . SER B 1 28 ? 13.319 12.382 23.663 1.00 23.31 108 SER B O 1
ATOM 1532 N N . PHE B 1 29 ? 15.499 12.959 23.383 1.00 19.69 109 PHE B N 1
ATOM 1533 C CA . PHE B 1 29 ? 15.983 12.425 24.666 1.00 20.12 109 PHE B CA 1
ATOM 1534 C C . PHE B 1 29 ? 16.417 13.547 25.644 1.00 23.86 109 PHE B C 1
ATOM 1535 O O . PHE B 1 29 ? 17.097 13.266 26.636 1.00 23.10 109 PHE B O 1
ATOM 1543 N N . ASP B 1 30 ? 15.991 14.807 25.366 1.00 20.54 110 ASP B N 1
ATOM 1544 C CA . ASP B 1 30 ? 16.287 16.027 26.141 1.00 20.49 110 ASP B CA 1
ATOM 1545 C C . ASP B 1 30 ? 16.014 15.874 27.648 1.00 25.77 110 ASP B C 1
ATOM 1546 O O . ASP B 1 30 ? 16.827 16.316 28.461 1.00 25.59 110 ASP B O 1
ATOM 1551 N N . HIS B 1 31 ? 14.882 15.240 28.012 1.00 23.82 111 HIS B N 1
ATOM 1552 C CA . HIS B 1 31 ? 14.461 15.028 29.404 1.00 24.66 111 HIS B CA 1
ATOM 1553 C C . HIS B 1 31 ? 15.346 14.018 30.174 1.00 28.17 111 HIS B C 1
ATOM 1554 O O . HIS B 1 31 ? 15.297 13.989 31.407 1.00 28.43 111 HIS B O 1
ATOM 1561 N N . LEU B 1 32 ? 16.142 13.201 29.454 1.00 23.69 112 LEU B N 1
ATOM 1562 C CA . LEU B 1 32 ? 17.011 12.177 30.054 1.00 23.35 112 LEU B CA 1
ATOM 1563 C C . LEU B 1 32 ? 18.418 12.697 30.397 1.00 25.44 112 LEU B C 1
ATOM 1564 O O . LEU B 1 32 ? 19.206 11.964 31.006 1.00 24.86 112 LEU B O 1
ATOM 1577 N N . VAL B 1 34 ? 21.046 15.869 32.047 1.00 20.57 114 VAL B N 1
ATOM 1578 C CA . VAL B 1 34 ? 21.232 16.992 32.976 1.00 20.90 114 VAL B CA 1
ATOM 1579 C C . VAL B 1 34 ? 21.697 18.203 32.130 1.00 24.16 114 VAL B C 1
ATOM 1580 O O . VAL B 1 34 ? 22.162 17.995 31.002 1.00 23.43 114 VAL B O 1
ATOM 1584 N N . LEU B 1 35 ? 21.580 19.448 32.656 1.00 20.97 115 LEU B N 1
ATOM 1585 C CA . LEU B 1 35 ? 21.981 20.665 31.919 1.00 20.94 115 LEU B CA 1
ATOM 1586 C C . LEU B 1 35 ? 23.446 20.599 31.415 1.00 24.55 115 LEU B C 1
ATOM 1587 O O . LEU B 1 35 ? 23.717 21.055 30.304 1.00 23.44 115 LEU B O 1
ATOM 1592 N N . LYS B 1 36 ? 24.362 19.992 32.211 1.00 21.93 116 LYS B N 1
ATOM 1593 C CA . LYS B 1 36 ? 25.778 19.816 31.856 1.00 21.78 116 LYS B CA 1
ATOM 1594 C C . LYS B 1 36 ? 25.921 18.938 30.594 1.00 25.12 116 LYS B C 1
ATOM 1595 O O . LYS B 1 36 ? 26.713 19.271 29.708 1.00 24.95 116 LYS B O 1
ATOM 1598 N N . ASP B 1 37 ? 25.127 17.848 30.502 1.00 20.77 117 ASP B N 1
ATOM 1599 C CA . ASP B 1 37 ? 25.132 16.937 29.352 1.00 19.69 117 ASP B CA 1
ATOM 1600 C C . ASP B 1 37 ? 24.448 17.552 28.126 1.00 22.43 117 ASP B C 1
ATOM 1601 O O . ASP B 1 37 ? 24.795 17.194 26.999 1.00 21.18 117 ASP B O 1
ATOM 1606 N N . ILE B 1 38 ? 23.480 18.475 28.349 1.00 18.89 118 ILE B N 1
ATOM 1607 C CA . ILE B 1 38 ? 22.760 19.204 27.289 1.00 18.07 118 ILE B CA 1
ATOM 1608 C C . ILE B 1 38 ? 23.769 20.140 26.584 1.00 22.29 118 ILE B C 1
ATOM 1609 O O . ILE B 1 38 ? 23.804 20.192 25.351 1.00 21.09 118 ILE B O 1
ATOM 1614 N N . LYS B 1 39 ? 24.612 20.837 27.387 1.00 19.99 119 LYS B N 1
ATOM 1615 C CA . LYS B 1 39 ? 25.667 21.747 26.915 1.00 20.30 119 LYS B CA 1
ATOM 1616 C C . LYS B 1 39 ? 26.723 20.983 26.108 1.00 24.51 119 LYS B C 1
ATOM 1617 O O . LYS B 1 39 ? 27.283 21.545 25.159 1.00 23.99 119 LYS B O 1
ATOM 1623 N N . LYS B 1 40 ? 26.979 19.692 26.490 1.00 21.18 120 LYS B N 1
ATOM 1624 C CA A LYS B 1 40 ? 27.932 18.821 25.798 0.50 20.79 120 LYS B CA 1
ATOM 1625 C CA B LYS B 1 40 ? 27.930 18.808 25.810 0.50 20.80 120 LYS B CA 1
ATOM 1626 C C . LYS B 1 40 ? 27.361 18.407 24.445 1.00 24.07 120 LYS B C 1
ATOM 1627 O O . LYS B 1 40 ? 28.097 18.387 23.456 1.00 23.73 120 LYS B O 1
ATOM 1634 N N . LEU B 1 41 ? 26.037 18.099 24.397 1.00 20.18 121 LEU B N 1
ATOM 1635 C CA . LEU B 1 41 ? 25.339 17.716 23.171 1.00 19.31 121 LEU B CA 1
ATOM 1636 C C . LEU B 1 41 ? 25.316 18.910 22.211 1.00 21.92 121 LEU B C 1
ATOM 1637 O O . LEU B 1 4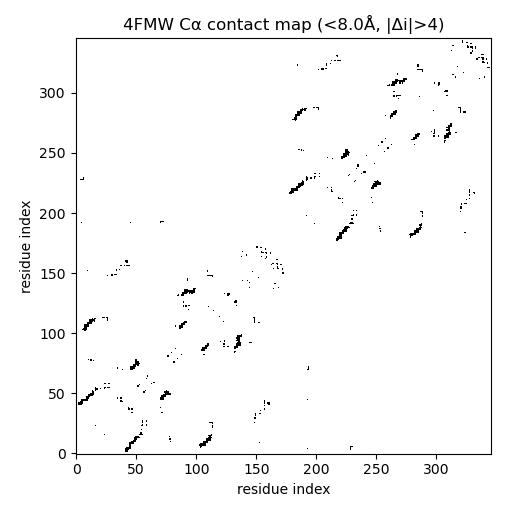1 ? 25.561 18.729 21.019 1.00 20.70 121 LEU B O 1
ATOM 1642 N N . HIS B 1 42 ? 25.073 20.134 22.749 1.00 18.85 122 HIS B N 1
ATOM 1643 C CA . HIS B 1 42 ? 25.072 21.391 21.986 1.00 18.99 122 HIS B CA 1
ATOM 1644 C C . HIS B 1 42 ? 26.453 21.591 21.329 1.00 22.84 122 HIS B C 1
ATOM 1645 O O . HIS B 1 42 ? 26.515 21.880 20.131 1.00 22.43 122 HIS B O 1
ATOM 1652 N N . LYS B 1 43 ? 27.547 21.382 22.107 1.00 19.57 123 LYS B N 1
ATOM 1653 C CA . LYS B 1 43 ? 28.937 21.489 21.643 1.00 19.46 123 LYS B CA 1
ATOM 1654 C C . LYS B 1 43 ? 29.200 20.487 20.508 1.00 22.35 123 LYS B C 1
ATOM 1655 O O . LYS B 1 43 ? 29.821 20.850 19.508 1.00 21.92 123 LYS B O 1
ATOM 1659 N N . GLN B 1 44 ? 28.694 19.240 20.659 1.00 18.27 124 GLN B N 1
ATOM 1660 C CA . GLN B 1 44 ? 28.828 18.168 19.667 1.00 17.68 124 GLN B CA 1
ATOM 1661 C C . GLN B 1 44 ? 28.057 18.495 18.385 1.00 21.78 124 GLN B C 1
ATOM 1662 O O . GLN B 1 44 ? 28.554 18.198 17.298 1.00 21.99 124 GLN B O 1
ATOM 1668 N N . ILE B 1 45 ? 26.858 19.130 18.510 1.00 17.71 125 ILE B N 1
ATOM 1669 C CA . ILE B 1 45 ? 26.022 19.559 17.373 1.00 17.14 125 ILE B CA 1
ATOM 1670 C C . ILE B 1 45 ? 26.759 20.667 16.585 1.00 21.56 125 ILE B C 1
ATOM 1671 O O . ILE B 1 45 ? 26.794 20.614 15.350 1.00 21.27 125 ILE B O 1
ATOM 1676 N N . GLN B 1 46 ? 27.368 21.644 17.306 1.00 18.85 126 GLN B N 1
ATOM 1677 C CA . GLN B 1 46 ? 28.157 22.741 16.716 1.00 19.49 126 GLN B CA 1
ATOM 1678 C C . GLN B 1 46 ? 29.309 22.172 15.882 1.00 23.51 126 GLN B C 1
ATOM 1679 O O . GLN B 1 46 ? 29.610 22.707 14.815 1.00 23.19 126 GLN B O 1
ATOM 1685 N N . ARG B 1 47 ? 29.930 21.065 16.369 1.00 19.90 127 ARG B N 1
ATOM 1686 C CA . ARG B 1 47 ? 31.022 20.352 15.698 1.00 19.88 127 ARG B CA 1
ATOM 1687 C C . ARG B 1 47 ? 30.502 19.683 14.410 1.00 23.02 127 ARG B C 1
ATOM 1688 O O . ARG B 1 47 ? 31.159 19.786 13.369 1.00 22.86 127 ARG B O 1
ATOM 1696 N N . CYS B 1 48 ? 29.313 19.022 14.484 1.00 18.75 128 CYS B N 1
ATOM 1697 C CA . CYS B 1 48 ? 28.652 18.366 13.347 1.00 18.15 128 CYS B CA 1
ATOM 1698 C C . CYS B 1 48 ? 28.383 19.391 12.247 1.00 23.03 128 CYS B C 1
ATOM 1699 O O . CYS B 1 48 ? 28.718 19.146 11.089 1.00 22.16 128 CYS B O 1
ATOM 1702 N N . TYR B 1 49 ? 27.804 20.553 12.633 1.00 20.71 129 TYR B N 1
ATOM 1703 C CA . TYR B 1 49 ? 27.471 21.669 11.752 1.00 21.47 129 TYR B CA 1
ATOM 1704 C C . TYR B 1 49 ? 28.716 22.229 11.060 1.00 26.11 129 TYR B C 1
ATOM 1705 O O . TYR B 1 49 ? 28.690 22.431 9.843 1.00 26.28 129 TYR B O 1
ATOM 1714 N N . ALA B 1 50 ? 29.800 22.474 11.837 1.00 22.62 130 ALA B N 1
ATOM 1715 C CA . ALA B 1 50 ? 31.072 23.002 11.333 1.00 23.15 130 ALA B CA 1
ATOM 1716 C C . ALA B 1 50 ? 31.712 22.038 10.337 1.00 26.29 130 ALA B C 1
ATOM 1717 O O . ALA B 1 50 ? 32.061 22.460 9.240 1.00 26.28 130 ALA B O 1
ATOM 1719 N N . GLU B 1 51 ? 31.811 20.736 10.697 1.00 22.03 131 GLU B N 1
ATOM 1720 C CA . GLU B 1 51 ? 32.397 19.702 9.838 1.00 21.65 131 GLU B CA 1
ATOM 1721 C C . GLU B 1 51 ? 31.592 19.478 8.559 1.00 25.47 131 GLU B C 1
ATOM 1722 O O . GLU B 1 51 ? 32.184 19.191 7.521 1.00 25.48 131 GLU B O 1
ATOM 1728 N N . ASN B 1 52 ? 30.252 19.640 8.622 1.00 21.93 132 ASN B N 1
ATOM 1729 C CA . ASN B 1 52 ? 29.385 19.486 7.452 1.00 21.62 132 ASN B CA 1
ATOM 1730 C C . ASN B 1 52 ? 29.587 20.625 6.445 1.00 27.11 132 ASN B C 1
ATOM 1731 O O . ASN B 1 52 ? 29.517 20.385 5.238 1.00 26.80 132 ASN B O 1
ATOM 1736 N N . ARG B 1 53 ? 29.856 21.854 6.940 1.00 24.90 133 ARG B N 1
ATOM 1737 C CA . ARG B 1 53 ? 30.071 23.043 6.101 1.00 26.00 133 ARG B CA 1
ATOM 1738 C C . ARG B 1 53 ? 31.389 23.000 5.306 1.00 31.03 133 ARG B C 1
ATOM 1739 O O . ARG B 1 53 ? 31.498 23.695 4.290 1.00 31.67 133 ARG B O 1
ATOM 1747 N N . ARG B 1 54 ? 32.387 22.208 5.756 1.00 27.45 134 ARG B N 1
ATOM 1748 C CA . ARG B 1 54 ? 33.668 22.112 5.039 1.00 28.01 134 ARG B CA 1
ATOM 1749 C C . ARG B 1 54 ? 33.960 20.681 4.524 1.00 30.91 134 ARG B C 1
ATOM 1750 O O . ARG B 1 54 ? 35.069 20.415 4.052 1.00 31.27 134 ARG B O 1
ATOM 1758 N N . ALA B 1 55 ? 32.943 19.794 4.547 1.00 26.27 135 ALA B N 1
ATOM 1759 C CA . ALA B 1 55 ? 33.049 18.423 4.033 1.00 25.54 135 ALA B CA 1
ATOM 1760 C C . ALA B 1 55 ? 33.026 18.453 2.499 1.00 29.25 135 ALA B C 1
ATOM 1761 O O . ALA B 1 55 ? 32.429 19.367 1.921 1.00 29.01 135 ALA B O 1
ATOM 1763 N N . LEU B 1 56 ? 33.678 17.461 1.839 1.00 25.95 136 LEU B N 1
ATOM 1764 C CA . LEU B 1 56 ? 33.704 17.369 0.368 1.00 26.28 136 LEU B CA 1
ATOM 1765 C C . LEU B 1 56 ? 32.293 17.110 -0.160 1.00 29.71 136 LEU B C 1
ATOM 1766 O O . LEU B 1 56 ? 31.871 17.761 -1.115 1.00 29.67 136 LEU B O 1
ATOM 1771 N N . HIS B 1 57 ? 31.558 16.190 0.494 1.00 25.70 137 HIS B N 1
ATOM 1772 C CA . HIS B 1 57 ? 30.178 15.872 0.156 1.00 25.14 137 HIS B CA 1
ATOM 1773 C C . HIS B 1 57 ? 29.286 16.104 1.396 1.00 27.37 137 HIS B C 1
ATOM 1774 O O . HIS B 1 57 ? 29.056 15.170 2.174 1.00 26.71 137 HIS B O 1
ATOM 1781 N N . PRO B 1 58 ? 28.810 17.361 1.616 1.00 23.18 138 PRO B N 1
ATOM 1782 C CA . PRO B 1 58 ? 27.950 17.633 2.784 1.00 21.95 138 PRO B CA 1
ATOM 1783 C C . PRO B 1 58 ? 26.612 16.900 2.716 1.00 23.54 138 PRO B C 1
ATOM 1784 O O . PRO B 1 58 ? 25.990 16.836 1.653 1.00 23.10 138 PRO B O 1
ATOM 1788 N N . VAL B 1 59 ? 26.187 16.334 3.852 1.00 18.52 139 VAL B N 1
ATOM 1789 C CA . VAL B 1 59 ? 24.920 15.597 3.968 1.00 17.71 139 VAL B CA 1
ATOM 1790 C C . VAL B 1 59 ? 23.752 16.560 4.193 1.00 20.88 139 VAL B C 1
ATOM 1791 O O . VAL B 1 59 ? 23.968 17.731 4.525 1.00 20.29 139 VAL B O 1
ATOM 1795 N N . GLN B 1 60 ? 22.511 16.054 4.035 1.00 17.18 140 GLN B N 1
ATOM 1796 C CA . GLN B 1 60 ? 21.303 16.814 4.325 1.00 16.94 140 GLN B CA 1
ATOM 1797 C C . GLN B 1 60 ? 21.140 16.665 5.839 1.00 20.72 140 GLN B C 1
ATOM 1798 O O . GLN B 1 60 ? 20.667 15.632 6.323 1.00 20.70 140 GLN B O 1
ATOM 1804 N N . PHE B 1 61 ? 21.660 17.651 6.584 1.00 17.05 141 PHE B N 1
ATOM 1805 C CA . PHE B 1 61 ? 21.699 17.660 8.047 1.00 16.36 141 PHE B CA 1
ATOM 1806 C C . PHE B 1 61 ? 20.351 18.056 8.655 1.00 20.22 141 PHE B C 1
ATOM 1807 O O . PHE B 1 61 ? 19.797 19.105 8.321 1.00 20.27 141 PHE B O 1
ATOM 1815 N N . TYR B 1 62 ? 19.845 17.208 9.573 1.00 16.67 142 TYR B N 1
ATOM 1816 C CA . TYR B 1 62 ? 18.590 17.416 10.287 1.00 16.68 142 TYR B CA 1
ATOM 1817 C C . TYR B 1 62 ? 18.770 17.364 11.795 1.00 20.74 142 TYR B C 1
ATOM 1818 O O . TYR B 1 62 ? 19.555 16.553 12.311 1.00 20.01 142 TYR B O 1
ATOM 1827 N N . LEU B 1 63 ? 18.000 18.224 12.487 1.00 17.70 143 LEU B N 1
ATOM 1828 C CA A LEU B 1 63 ? 17.913 18.297 13.946 0.50 17.66 143 LEU B CA 1
ATOM 1829 C CA B LEU B 1 63 ? 17.924 18.291 13.938 0.50 17.64 143 LEU B CA 1
ATOM 1830 C C . LEU B 1 63 ? 16.425 18.222 14.263 1.00 21.71 143 LEU B C 1
ATOM 1831 O O . LEU B 1 63 ? 15.708 19.219 14.110 1.00 22.07 143 LEU B O 1
ATOM 1840 N N . THR B 1 64 ? 15.933 17.015 14.615 1.00 17.59 144 THR B N 1
ATOM 1841 C CA . THR B 1 64 ? 14.511 16.791 14.902 1.00 17.33 144 THR B CA 1
ATOM 1842 C C . THR B 1 64 ? 14.243 16.753 16.401 1.00 20.90 144 THR B C 1
ATOM 1843 O O . THR B 1 64 ? 15.168 16.530 17.183 1.00 20.51 144 THR B O 1
ATOM 1847 N N . SER B 1 65 ? 12.963 16.984 16.796 1.00 17.39 145 SER B N 1
ATOM 1848 C CA . SER B 1 65 ? 12.482 17.067 18.188 1.00 17.40 145 SER B CA 1
ATOM 1849 C C . SER B 1 65 ? 13.200 18.197 18.946 1.00 21.54 145 SER B C 1
ATOM 1850 O O . SER B 1 65 ? 13.434 18.094 20.154 1.00 21.60 145 SER B O 1
ATOM 1853 N N . HIS B 1 66 ? 13.555 19.279 18.210 1.00 17.98 146 HIS B N 1
ATOM 1854 C CA . HIS B 1 66 ? 14.248 20.437 18.757 1.00 18.02 146 HIS B CA 1
ATOM 1855 C C . HIS B 1 66 ? 13.333 21.202 19.705 1.00 22.76 146 HIS B C 1
ATOM 1856 O O . HIS B 1 66 ? 12.314 21.758 19.291 1.00 23.31 146 HIS B O 1
ATOM 1863 N N . GLY B 1 67 ? 13.693 21.162 20.976 1.00 19.36 147 GLY B N 1
ATOM 1864 C CA . GLY B 1 67 ? 12.963 21.801 22.062 1.00 19.60 147 GLY B CA 1
ATOM 1865 C C . GLY B 1 67 ? 13.640 21.565 23.392 1.00 22.81 147 GLY B C 1
ATOM 1866 O O . GLY B 1 67 ? 14.809 21.161 23.434 1.00 22.19 147 GLY B O 1
ATOM 1867 N N . GLY B 1 68 ? 12.900 21.821 24.471 1.00 19.00 148 GLY B N 1
ATOM 1868 C CA . GLY B 1 68 ? 13.359 21.624 25.842 1.00 18.24 148 GLY B CA 1
ATOM 1869 C C . GLY B 1 68 ? 14.600 22.406 26.217 1.00 20.93 148 GLY B C 1
ATOM 1870 O O . GLY B 1 68 ? 14.750 23.569 25.828 1.00 20.58 148 GLY B O 1
ATOM 1871 N N . GLN B 1 69 ? 15.491 21.761 26.994 1.00 16.31 149 GLN B N 1
ATOM 1872 C CA . GLN B 1 69 ? 16.744 22.331 27.504 1.00 15.74 149 GLN B CA 1
ATOM 1873 C C . GLN B 1 69 ? 17.731 22.693 26.397 1.00 19.32 149 GLN B C 1
ATOM 1874 O O . GLN B 1 69 ? 18.433 23.700 26.520 1.00 19.26 149 GLN B O 1
ATOM 1880 N N . LEU B 1 70 ? 17.801 21.866 25.330 1.00 15.15 150 LEU B N 1
ATOM 1881 C CA . LEU B 1 70 ? 18.714 22.084 24.207 1.00 14.40 150 LEU B CA 1
ATOM 1882 C C . LEU B 1 70 ? 18.372 23.374 23.450 1.00 18.55 150 LEU B C 1
ATOM 1883 O O . LEU B 1 70 ? 19.271 24.183 23.220 1.00 18.29 150 LEU B O 1
ATOM 1888 N N . LYS B 1 71 ? 17.079 23.579 23.103 1.00 15.29 151 LYS B N 1
ATOM 1889 C CA . LYS B 1 71 ? 16.606 24.771 22.388 1.00 15.25 151 LYS B CA 1
ATOM 1890 C C . LYS B 1 71 ? 16.921 26.046 23.172 1.00 20.44 151 LYS B C 1
ATOM 1891 O O . LYS B 1 71 ? 17.434 26.998 22.587 1.00 20.43 151 LYS B O 1
ATOM 1897 N N . LYS B 1 72 ? 16.632 26.050 24.494 1.00 18.16 152 LYS B N 1
ATOM 1898 C CA . LYS B 1 72 ? 16.879 27.192 25.381 1.00 18.95 152 LYS B CA 1
ATOM 1899 C C . LYS B 1 72 ? 18.371 27.496 25.518 1.00 23.05 152 LYS B C 1
ATOM 1900 O O . LYS B 1 72 ? 18.740 28.668 25.500 1.00 23.15 152 LYS B O 1
ATOM 1906 N N . ASN B 1 73 ? 19.231 26.450 25.607 1.00 19.65 153 ASN B N 1
ATOM 1907 C CA . ASN B 1 73 ? 20.689 26.633 25.689 1.00 19.91 153 ASN B CA 1
ATOM 1908 C C . ASN B 1 73 ? 21.225 27.188 24.366 1.00 24.76 153 ASN B C 1
ATOM 1909 O O . ASN B 1 73 ? 22.178 27.969 24.369 1.00 24.59 153 ASN B O 1
ATOM 1922 N N . ASP B 1 75 ? 19.250 29.064 22.225 1.00 25.30 155 ASP B N 1
ATOM 1923 C CA . ASP B 1 75 ? 18.695 30.425 22.135 1.00 26.45 155 ASP B CA 1
ATOM 1924 C C . ASP B 1 75 ? 19.507 31.432 22.965 1.00 32.53 155 ASP B C 1
ATOM 1925 O O . ASP B 1 75 ? 19.648 32.587 22.558 1.00 32.49 155 ASP B O 1
ATOM 1930 N N . GLU B 1 76 ? 20.033 30.985 24.127 1.00 30.36 156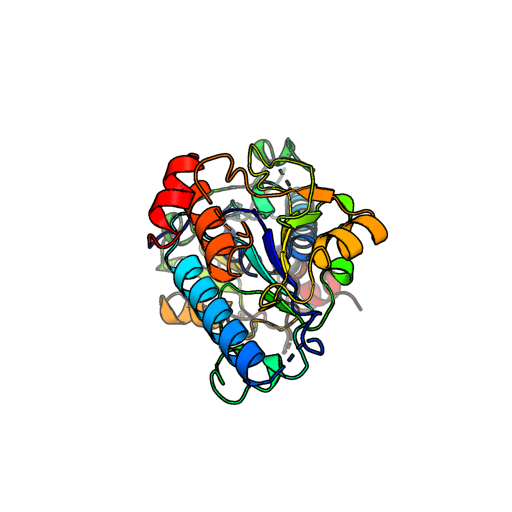 GLU B N 1
ATOM 1931 C CA . GLU B 1 76 ? 20.780 31.813 25.080 1.00 31.42 156 GLU B CA 1
ATOM 1932 C C . GLU B 1 76 ? 22.275 31.977 24.773 1.00 35.88 156 GLU B C 1
ATOM 1933 O O . GLU B 1 76 ? 22.805 33.067 24.991 1.00 35.99 156 GLU B O 1
ATOM 1939 N N . ASN B 1 77 ? 22.966 30.903 24.322 1.00 32.62 157 ASN B N 1
ATOM 1940 C CA . ASN B 1 77 ? 24.422 30.947 24.104 1.00 32.99 157 ASN B CA 1
ATOM 1941 C C . ASN B 1 77 ? 24.883 30.842 22.628 1.00 37.40 157 ASN B C 1
ATOM 1942 O O . ASN B 1 77 ? 26.069 31.062 22.360 1.00 37.70 157 ASN B O 1
ATOM 1947 N N . ASP B 1 78 ? 23.971 30.525 21.682 1.00 33.71 158 ASP B N 1
ATOM 1948 C CA . ASP B 1 78 ? 24.306 30.403 20.253 1.00 33.27 158 ASP B CA 1
ATOM 1949 C C . ASP B 1 78 ? 23.067 30.748 19.395 1.00 36.92 158 ASP B C 1
ATOM 1950 O O . ASP B 1 78 ? 22.643 29.954 18.548 1.00 35.61 158 ASP B O 1
ATOM 1955 N N . LYS B 1 79 ? 22.481 31.943 19.654 1.00 34.42 159 LYS B N 1
ATOM 1956 C CA . LYS B 1 79 ? 21.251 32.483 19.035 1.00 34.51 159 LYS B CA 1
ATOM 1957 C C . LYS B 1 79 ? 21.193 32.393 17.493 1.00 38.21 159 LYS B C 1
ATOM 1958 O O . LYS B 1 79 ? 20.099 32.247 16.941 1.00 37.28 159 LYS B O 1
ATOM 1964 N N . GLY B 1 80 ? 22.352 32.451 16.833 1.00 35.30 160 GLY B N 1
ATOM 1965 C CA . GLY B 1 80 ? 22.468 32.386 15.377 1.00 35.33 160 GLY B CA 1
ATOM 1966 C C . GLY B 1 80 ? 22.106 31.060 14.726 1.00 38.68 160 GLY B C 1
ATOM 1967 O O . GLY B 1 80 ? 22.258 30.925 13.507 1.00 38.18 160 GLY B O 1
ATOM 1968 N N . TRP B 1 81 ? 21.605 30.074 15.520 1.00 34.93 161 TRP B N 1
ATOM 1969 C CA . TRP B 1 81 ? 21.206 28.744 15.036 1.00 34.02 161 TRP B CA 1
ATOM 1970 C C . TRP B 1 81 ? 20.034 28.799 14.047 1.00 38.04 161 TRP B C 1
ATOM 1971 O O . TRP B 1 81 ? 19.925 27.922 13.192 1.00 36.60 161 TRP B O 1
ATOM 1982 N N . VAL B 1 82 ? 19.158 29.819 14.169 1.00 36.13 162 VAL B N 1
ATOM 1983 C CA . VAL B 1 82 ? 17.992 30.013 13.288 1.00 36.49 162 VAL B CA 1
ATOM 1984 C C . VAL B 1 82 ? 18.418 30.332 11.829 1.00 40.92 162 VAL B C 1
ATOM 1985 O O . VAL B 1 82 ? 17.647 30.076 10.902 1.00 40.60 162 VAL B O 1
ATOM 1989 N N . ASN B 1 83 ? 19.645 30.879 11.645 1.00 37.96 163 ASN B N 1
ATOM 1990 C CA . ASN B 1 83 ? 20.201 31.263 10.339 1.00 38.28 163 ASN B CA 1
ATOM 1991 C C . ASN B 1 83 ? 21.333 30.324 9.869 1.00 41.35 163 ASN B C 1
ATOM 1992 O O . ASN B 1 83 ? 22.006 30.626 8.875 1.00 41.13 163 ASN B O 1
ATOM 1997 N N . TRP B 1 84 ? 21.522 29.178 10.569 1.00 36.80 164 TRP B N 1
ATOM 1998 C CA . TRP B 1 84 ? 22.535 28.168 10.244 1.00 36.02 164 TRP B CA 1
ATOM 1999 C C . TRP B 1 84 ? 22.272 27.594 8.837 1.00 40.17 164 TRP B C 1
ATOM 2000 O O . TRP B 1 84 ? 21.157 27.142 8.555 1.00 39.63 164 TRP B O 1
ATOM 2011 N N . LYS B 1 85 ? 23.286 27.652 7.954 1.00 37.14 165 LYS B N 1
ATOM 2012 C CA . LYS B 1 85 ? 23.178 27.162 6.577 1.00 37.09 165 LYS B CA 1
ATOM 2013 C C . LYS B 1 85 ? 23.376 25.655 6.495 1.00 39.83 165 LYS B C 1
ATOM 2014 O O . LYS B 1 85 ? 24.166 25.095 7.255 1.00 39.10 165 LYS B O 1
ATOM 2016 N N . ASP B 1 86 ? 22.670 25.004 5.545 1.00 35.79 166 ASP B N 1
ATOM 2017 C CA . ASP B 1 86 ? 22.719 23.562 5.266 1.00 34.62 166 ASP B CA 1
ATOM 2018 C C . ASP B 1 86 ? 22.242 22.697 6.453 1.00 35.71 166 ASP B C 1
ATOM 2019 O O . ASP B 1 86 ? 22.827 21.640 6.728 1.00 34.88 166 ASP B O 1
ATOM 2024 N N . ILE B 1 87 ? 21.155 23.132 7.132 1.00 30.38 167 ILE B N 1
ATOM 2025 C CA . ILE B 1 87 ? 20.582 22.396 8.263 1.00 28.74 167 ILE B CA 1
ATOM 2026 C C . ILE B 1 87 ? 19.046 22.564 8.335 1.00 30.52 167 ILE B C 1
ATOM 2027 O O . ILE B 1 87 ? 18.515 23.635 8.020 1.00 30.62 167 ILE B O 1
ATOM 2032 N N . HIS B 1 88 ? 18.353 21.490 8.754 1.00 24.99 168 HIS B N 1
ATOM 2033 C CA . HIS B 1 88 ? 16.910 21.472 8.963 1.00 24.11 168 HIS B CA 1
ATOM 2034 C C . HIS B 1 88 ? 16.637 21.256 10.448 1.00 26.61 168 HIS B C 1
ATOM 2035 O O . HIS B 1 88 ? 16.650 20.119 10.929 1.00 26.12 168 HIS B O 1
ATOM 2042 N N . ILE B 1 89 ? 16.433 22.355 11.182 1.00 22.51 169 ILE B N 1
ATOM 2043 C CA . ILE B 1 89 ? 16.152 22.314 12.615 1.00 21.88 169 ILE B CA 1
ATOM 2044 C C . ILE B 1 89 ? 14.632 22.346 12.783 1.00 25.38 169 ILE B C 1
ATOM 2045 O O . ILE B 1 89 ? 14.002 23.377 12.529 1.00 25.54 169 ILE B O 1
ATOM 2050 N N . LYS B 1 90 ? 14.044 21.189 13.154 1.00 20.82 170 LYS B N 1
ATOM 2051 C CA . LYS B 1 90 ? 12.593 21.028 13.266 1.00 20.61 170 LYS B CA 1
ATOM 2052 C C . LYS B 1 90 ? 12.133 20.608 14.675 1.00 23.92 170 LYS B C 1
ATOM 2053 O O . LYS B 1 90 ? 12.753 19.719 15.273 1.00 22.65 170 LYS B O 1
ATOM 2059 N N . PRO B 1 91 ? 11.017 21.191 15.202 1.00 20.86 171 PRO B N 1
ATOM 2060 C CA . PRO B 1 91 ? 10.527 20.762 16.527 1.00 20.63 171 PRO B CA 1
ATOM 2061 C C . PRO B 1 91 ? 9.817 19.404 16.486 1.00 24.33 171 PRO B C 1
ATOM 2062 O O . PRO B 1 91 ? 9.687 18.758 17.519 1.00 23.49 171 PRO B O 1
ATOM 2066 N N . GLU B 1 92 ? 9.361 18.975 15.286 1.00 21.59 172 GLU B N 1
ATOM 2067 C CA . GLU B 1 92 ? 8.662 17.702 15.082 1.00 21.40 172 GLU B CA 1
ATOM 2068 C C . GLU B 1 92 ? 9.617 16.522 15.239 1.00 23.97 172 GLU B C 1
ATOM 2069 O O . GLU B 1 92 ? 10.820 16.670 15.020 1.00 22.97 172 GLU B O 1
ATOM 2075 N N . HIS B 1 93 ? 9.072 15.346 15.602 1.00 20.46 173 HIS B N 1
ATOM 2076 C CA . HIS B 1 93 ? 9.825 14.096 15.723 1.00 20.13 173 HIS B CA 1
ATOM 2077 C C . HIS B 1 93 ? 10.157 13.623 14.300 1.00 23.32 173 HIS B C 1
ATOM 2078 O O . HIS B 1 93 ? 9.397 13.937 13.376 1.00 23.07 173 HIS B O 1
ATOM 2085 N N . TYR B 1 94 ? 11.281 12.886 14.109 1.00 19.24 174 TYR B N 1
ATOM 2086 C CA . TYR B 1 94 ? 11.700 12.406 12.774 1.00 18.90 174 TYR B CA 1
ATOM 2087 C C . TYR B 1 94 ? 10.626 11.538 12.096 1.00 23.50 174 TYR B C 1
ATOM 2088 O O . TYR B 1 94 ? 10.545 11.519 10.865 1.00 23.47 174 TYR B O 1
ATOM 2097 N N . SER B 1 95 ? 9.796 10.840 12.907 1.00 20.47 175 SER B N 1
ATOM 2098 C CA . SER B 1 95 ? 8.701 9.986 12.443 1.00 20.71 175 SER B CA 1
ATOM 2099 C C . SER B 1 95 ? 7.616 10.784 11.710 1.00 25.26 175 SER B C 1
ATOM 2100 O O . SER B 1 95 ? 6.939 10.234 10.842 1.00 25.27 175 SER B O 1
ATOM 2103 N N . GLU B 1 96 ? 7.467 12.080 12.055 1.00 21.66 176 GLU B N 1
ATOM 2104 C CA . GLU B 1 96 ? 6.484 12.993 11.458 1.00 22.05 176 GLU B CA 1
ATOM 2105 C C . GLU B 1 96 ? 6.968 13.591 10.124 1.00 25.77 176 GLU B C 1
ATOM 2106 O O . GLU B 1 96 ? 6.144 14.089 9.353 1.00 26.11 176 GLU B O 1
ATOM 2112 N N . LEU B 1 97 ? 8.294 13.565 9.863 1.00 21.58 177 LEU B N 1
ATOM 2113 C CA . LEU B 1 97 ? 8.890 14.190 8.673 1.00 21.28 177 LEU B CA 1
ATOM 2114 C C . LEU B 1 97 ? 9.468 13.211 7.647 1.00 24.18 177 LEU B C 1
ATOM 2115 O O . LEU B 1 97 ? 9.475 13.525 6.454 1.00 23.41 177 LEU B O 1
ATOM 2120 N N . ILE B 1 98 ? 9.988 12.059 8.097 1.00 20.45 178 ILE B N 1
ATOM 2121 C CA . ILE B 1 98 ? 10.614 11.081 7.197 1.00 20.28 178 ILE B CA 1
ATOM 2122 C C . ILE B 1 98 ? 9.755 9.826 7.071 1.00 24.46 178 ILE B C 1
ATOM 2123 O O . ILE B 1 98 ? 9.166 9.380 8.062 1.00 23.71 178 ILE B O 1
ATOM 2128 N N . LYS B 1 99 ? 9.700 9.251 5.844 1.00 21.31 179 LYS B N 1
ATOM 2129 C CA . LYS B 1 99 ? 8.973 8.016 5.540 1.00 21.49 179 LYS B CA 1
ATOM 2130 C C . LYS B 1 99 ? 9.612 6.859 6.312 1.00 24.48 179 LYS B C 1
ATOM 2131 O O . LYS B 1 99 ? 10.840 6.797 6.411 1.00 23.20 179 LYS B O 1
ATOM 2135 N N . LYS B 1 100 ? 8.774 5.972 6.888 1.00 21.87 180 LYS B N 1
ATOM 2136 C CA . LYS B 1 100 ? 9.181 4.808 7.692 1.00 21.62 180 LYS B CA 1
ATOM 2137 C C . LYS B 1 100 ? 10.215 3.919 6.975 1.00 25.08 180 LYS B C 1
ATOM 2138 O O . LYS B 1 100 ? 11.216 3.544 7.582 1.00 24.27 180 LYS B O 1
ATOM 2144 N N . GLU B 1 101 ? 9.970 3.607 5.686 1.00 22.48 181 GLU B N 1
ATOM 2145 C CA . GLU B 1 101 ? 10.821 2.757 4.841 1.00 22.55 181 GLU B CA 1
ATOM 2146 C C . GLU B 1 101 ? 12.203 3.376 4.525 1.00 25.38 181 GLU B C 1
ATOM 2147 O O . GLU B 1 101 ? 13.119 2.640 4.156 1.00 25.46 181 GLU B O 1
ATOM 2153 N N . ASP B 1 102 ? 12.343 4.713 4.658 1.00 21.23 182 ASP B N 1
ATOM 2154 C CA . ASP B 1 102 ? 13.582 5.451 4.371 1.00 20.34 182 ASP B CA 1
ATOM 2155 C C . ASP B 1 102 ? 14.547 5.538 5.559 1.00 23.26 182 ASP B C 1
ATOM 2156 O O . ASP B 1 102 ? 15.711 5.893 5.365 1.00 22.37 182 ASP B O 1
ATOM 2161 N N . LEU B 1 103 ? 14.070 5.247 6.783 1.00 19.31 183 LEU B N 1
ATOM 2162 C CA . LEU B 1 103 ? 14.880 5.391 7.993 1.00 18.46 183 LEU B CA 1
ATOM 2163 C C . LEU B 1 103 ? 15.725 4.178 8.355 1.00 22.12 183 LEU B C 1
ATOM 2164 O O . LEU B 1 103 ? 15.317 3.034 8.147 1.00 22.11 183 LEU B O 1
ATOM 2169 N N . ILE B 1 104 ? 16.918 4.457 8.913 1.00 18.38 184 ILE B N 1
ATOM 2170 C CA . ILE B 1 104 ? 17.886 3.490 9.441 1.00 18.08 184 ILE B CA 1
ATOM 2171 C C . ILE B 1 104 ? 18.441 4.125 10.727 1.00 21.23 184 ILE B C 1
ATOM 2172 O O . ILE B 1 104 ? 19.145 5.135 10.652 1.00 20.29 184 ILE B O 1
ATOM 2177 N N . TYR B 1 105 ? 18.086 3.572 11.899 1.00 17.85 185 TYR B N 1
ATOM 2178 C CA . TYR B 1 105 ? 18.576 4.118 13.159 1.00 17.17 185 TYR B CA 1
ATOM 2179 C C . TYR B 1 105 ? 19.955 3.569 13.471 1.00 21.04 185 TYR B C 1
ATOM 2180 O O . TYR B 1 105 ? 20.119 2.360 13.641 1.00 20.57 185 TYR B O 1
ATOM 2189 N N . LEU B 1 106 ? 20.952 4.460 13.550 1.00 17.59 186 LEU B N 1
ATOM 2190 C CA . LEU B 1 106 ? 22.313 4.058 13.881 1.00 17.29 186 LEU B CA 1
ATOM 2191 C C . LEU B 1 106 ? 22.390 3.834 15.380 1.00 21.23 186 LEU B C 1
ATOM 2192 O O . LEU B 1 106 ? 22.029 4.723 16.149 1.00 21.31 186 LEU B O 1
ATOM 2197 N N . THR B 1 107 ? 22.757 2.616 15.793 1.00 17.71 187 THR B N 1
ATOM 2198 C CA . THR B 1 107 ? 22.868 2.237 17.208 1.00 18.01 187 THR B CA 1
ATOM 2199 C C . THR B 1 107 ? 23.870 1.103 17.368 1.00 22.41 187 THR B C 1
ATOM 2200 O O . THR B 1 107 ? 23.820 0.131 16.619 1.00 22.10 187 THR B O 1
ATOM 2204 N N . SER B 1 108 ? 24.761 1.227 18.369 1.00 19.43 188 SER B N 1
ATOM 2205 C CA . SER B 1 108 ? 25.807 0.251 18.700 1.00 19.78 188 SER B CA 1
ATOM 2206 C C . SER B 1 108 ? 25.243 -1.103 19.159 1.00 24.52 188 SER B C 1
ATOM 2207 O O . SER B 1 108 ? 25.936 -2.117 19.061 1.00 24.69 188 SER B O 1
ATOM 2210 N N . ASP B 1 109 ? 23.990 -1.111 19.659 1.00 21.37 189 ASP B N 1
ATOM 2211 C CA . ASP B 1 109 ? 23.314 -2.305 20.173 1.00 21.98 189 ASP B CA 1
ATOM 2212 C C . ASP B 1 109 ? 22.532 -3.078 19.089 1.00 25.87 189 ASP B C 1
ATOM 2213 O O . ASP B 1 109 ? 21.956 -4.129 19.391 1.00 26.00 189 ASP B O 1
ATOM 2218 N N . SER B 1 110 ? 22.541 -2.583 17.830 1.00 21.52 190 SER B N 1
ATOM 2219 C CA . SER B 1 110 ? 21.868 -3.257 16.716 1.00 21.43 190 SER B CA 1
ATOM 2220 C C . SER B 1 110 ? 22.662 -4.504 16.282 1.00 26.04 190 SER B C 1
ATOM 2221 O O . SER B 1 110 ? 23.887 -4.426 16.170 1.00 25.21 190 SER B O 1
ATOM 2224 N N . PRO B 1 111 ? 21.994 -5.657 16.016 1.00 24.01 191 PRO B N 1
ATOM 2225 C CA . PRO B 1 111 ? 22.744 -6.847 15.572 1.00 24.61 191 PRO B CA 1
ATOM 2226 C C . PRO B 1 111 ? 23.214 -6.751 14.115 1.00 28.40 191 PRO B C 1
ATOM 2227 O O . PRO B 1 111 ? 24.087 -7.519 13.706 1.00 28.49 191 PRO B O 1
ATOM 2231 N N . ASN B 1 112 ? 22.630 -5.808 13.337 1.00 24.30 192 ASN B N 1
ATOM 2232 C CA . ASN B 1 112 ? 22.950 -5.580 11.928 1.00 23.80 192 ASN B CA 1
ATOM 2233 C C . ASN B 1 112 ? 24.197 -4.721 11.783 1.00 27.59 192 ASN B C 1
ATOM 2234 O O . ASN B 1 112 ? 24.284 -3.647 12.386 1.00 26.56 192 ASN B O 1
ATOM 2239 N N . ILE B 1 113 ? 25.162 -5.202 10.985 1.00 25.06 193 ILE B N 1
ATOM 2240 C CA . ILE B 1 113 ? 26.425 -4.517 10.708 1.00 24.80 193 ILE B CA 1
ATOM 2241 C C . ILE B 1 113 ? 26.253 -3.718 9.413 1.00 28.69 193 ILE B C 1
ATOM 2242 O O . ILE B 1 113 ? 25.979 -4.307 8.365 1.00 28.74 193 ILE B O 1
ATOM 2247 N N . LEU B 1 114 ? 26.407 -2.382 9.491 1.00 24.91 194 LEU B N 1
ATOM 2248 C CA . LEU B 1 114 ? 26.316 -1.485 8.334 1.00 24.55 194 LEU B CA 1
ATOM 2249 C C . LEU B 1 114 ? 27.563 -1.730 7.473 1.00 29.44 194 LEU B C 1
ATOM 2250 O O . LEU B 1 114 ? 28.674 -1.718 7.997 1.00 29.21 194 LEU B O 1
ATOM 2255 N N . LYS B 1 115 ? 27.375 -2.017 6.177 1.00 26.75 195 LYS B N 1
ATOM 2256 C CA . LYS B 1 115 ? 28.498 -2.328 5.280 1.00 27.07 195 LYS B CA 1
ATOM 2257 C C . LYS B 1 115 ? 28.700 -1.245 4.224 1.00 30.58 195 LYS B C 1
ATOM 2258 O O . LYS B 1 115 ? 29.840 -0.950 3.858 1.00 30.34 195 LYS B O 1
ATOM 2264 N N . GLU B 1 116 ? 27.594 -0.660 3.738 1.00 26.81 196 GLU B N 1
ATOM 2265 C CA . GLU B 1 116 ? 27.587 0.388 2.720 1.00 26.32 196 GLU B CA 1
ATOM 2266 C C . GLU B 1 116 ? 26.482 1.401 3.032 1.00 28.71 196 GLU B C 1
ATOM 2267 O O . GLU B 1 116 ? 25.422 1.019 3.538 1.00 28.50 196 GLU B O 1
ATOM 2273 N N . LEU B 1 117 ? 26.737 2.688 2.739 1.00 23.91 197 LEU B N 1
ATOM 2274 C CA . LEU B 1 117 ? 25.764 3.754 2.948 1.00 22.84 197 LEU B CA 1
ATOM 2275 C C . LEU B 1 117 ? 24.873 3.916 1.720 1.00 25.33 197 LEU B C 1
ATOM 2276 O O . LEU B 1 117 ? 25.365 3.935 0.587 1.00 25.52 197 LEU B O 1
ATOM 2281 N N . ASP B 1 118 ? 23.563 4.016 1.953 1.00 20.11 198 ASP B N 1
ATOM 2282 C CA . ASP B 1 118 ? 22.565 4.231 0.917 1.00 19.26 198 ASP B CA 1
ATOM 2283 C C . ASP B 1 118 ? 22.210 5.716 0.973 1.00 22.21 198 ASP B C 1
ATOM 2284 O O . ASP B 1 118 ? 21.611 6.176 1.950 1.00 21.49 198 ASP B O 1
ATOM 2289 N N . GLU B 1 119 ? 22.602 6.466 -0.071 1.00 18.60 199 GLU B N 1
ATOM 2290 C CA . GLU B 1 119 ? 22.400 7.915 -0.150 1.00 18.00 199 GLU B CA 1
ATOM 2291 C C . GLU B 1 119 ? 20.925 8.327 -0.374 1.00 21.60 199 GLU B C 1
ATOM 2292 O O . GLU B 1 119 ? 20.625 9.527 -0.352 1.00 21.02 199 GLU B O 1
ATOM 2298 N N . SER B 1 120 ? 20.014 7.336 -0.559 1.00 18.09 200 SER B N 1
ATOM 2299 C CA A SER B 1 120 ? 18.582 7.582 -0.728 0.50 17.97 200 SER B CA 1
ATOM 2300 C CA B SER B 1 120 ? 18.581 7.584 -0.728 0.50 17.97 200 SER B CA 1
ATOM 2301 C C . SER B 1 120 ? 17.870 7.466 0.628 1.00 21.00 200 SER B C 1
ATOM 2302 O O . SER B 1 120 ? 16.739 7.937 0.776 1.00 20.18 200 SER B O 1
ATOM 2307 N N . LYS B 1 121 ? 18.550 6.844 1.624 1.00 17.16 201 LYS B N 1
ATOM 2308 C CA . LYS B 1 121 ? 18.024 6.624 2.977 1.00 16.52 201 LYS B CA 1
ATOM 2309 C C . LYS B 1 121 ? 18.369 7.757 3.955 1.00 20.20 201 LYS B C 1
ATOM 2310 O O . LYS B 1 121 ? 19.250 8.578 3.682 1.00 19.57 201 LYS B O 1
ATOM 2316 N N . ALA B 1 122 ? 17.664 7.782 5.105 1.00 16.59 202 ALA B N 1
ATOM 2317 C CA . ALA B 1 122 ? 17.864 8.750 6.177 1.00 16.17 202 ALA B CA 1
ATOM 2318 C C . ALA B 1 122 ? 18.402 8.014 7.407 1.00 19.50 202 ALA B C 1
ATOM 2319 O O . ALA B 1 122 ? 17.760 7.088 7.904 1.00 19.29 202 ALA B O 1
ATOM 2321 N N . TYR B 1 123 ? 19.610 8.385 7.850 1.00 15.90 203 TYR B N 1
ATOM 2322 C CA . TYR B 1 123 ? 20.280 7.754 8.985 1.00 15.45 203 TYR B CA 1
ATOM 2323 C C . TYR B 1 123 ? 20.091 8.591 10.237 1.00 19.86 203 TYR B C 1
ATOM 2324 O O . TYR B 1 123 ? 20.268 9.812 10.197 1.00 19.73 203 TYR B O 1
ATOM 2333 N N . VAL B 1 124 ? 19.686 7.941 11.342 1.00 16.55 204 VAL B N 1
ATOM 2334 C CA . VAL B 1 124 ? 19.403 8.637 12.600 1.00 16.01 204 VAL B CA 1
ATOM 2335 C C . VAL B 1 124 ? 20.474 8.382 13.664 1.00 19.80 204 VAL B C 1
ATOM 2336 O O . VAL B 1 124 ? 20.803 7.231 13.966 1.00 19.61 204 VAL B O 1
ATOM 2340 N N . ILE B 1 125 ? 20.971 9.474 14.261 1.00 16.49 205 ILE B N 1
ATOM 2341 C CA . ILE B 1 125 ? 21.923 9.459 15.372 1.00 16.56 205 ILE B CA 1
ATOM 2342 C C . ILE B 1 125 ? 21.136 9.947 16.592 1.00 21.32 205 ILE B C 1
ATOM 2343 O O . ILE B 1 125 ? 20.490 10.996 16.527 1.00 20.81 205 ILE B O 1
ATOM 2348 N N . GLY B 1 126 ? 21.188 9.183 17.677 1.00 18.65 206 GLY B N 1
ATOM 2349 C CA . GLY B 1 126 ? 20.519 9.550 18.917 1.00 19.04 206 GLY B CA 1
ATOM 2350 C C . GLY B 1 126 ? 21.205 10.731 19.565 1.00 23.87 206 GLY B C 1
ATOM 2351 O O . GLY B 1 126 ? 22.392 10.656 19.882 1.00 23.57 206 GLY B O 1
ATOM 2352 N N . GLY B 1 127 ? 20.471 11.832 19.725 1.00 21.26 207 GLY B N 1
ATOM 2353 C CA . GLY B 1 127 ? 20.987 13.043 20.358 1.00 21.71 207 GLY B CA 1
ATOM 2354 C C . GLY B 1 127 ? 21.037 12.852 21.855 1.00 27.16 207 GLY B C 1
ATOM 2355 O O . GLY B 1 127 ? 20.210 13.408 22.580 1.00 27.39 207 GLY B O 1
ATOM 2356 N N . LEU B 1 128 ? 21.984 12.018 22.318 1.00 24.86 208 LEU B N 1
ATOM 2357 C CA . LEU B 1 128 ? 22.118 11.648 23.722 1.00 26.01 208 LEU B CA 1
ATOM 2358 C C . LEU B 1 128 ? 23.584 11.508 24.164 1.00 31.73 208 LEU B C 1
ATOM 2359 O O . LEU B 1 128 ? 24.390 10.886 23.467 1.00 30.99 208 LEU B O 1
ATOM 2364 N N . VAL B 1 129 ? 23.910 12.104 25.330 1.00 30.27 209 VAL B N 1
ATOM 2365 C CA . VAL B 1 129 ? 25.208 12.019 26.015 1.00 31.37 209 VAL B CA 1
ATOM 2366 C C . VAL B 1 129 ? 24.827 11.151 27.221 1.00 38.22 209 VAL B C 1
ATOM 2367 O O . VAL B 1 129 ? 24.362 11.657 28.249 1.00 38.24 209 VAL B O 1
ATOM 2371 N N . ASP B 1 130 ? 24.917 9.829 27.026 1.00 36.75 210 ASP B N 1
ATOM 2372 C CA . ASP B 1 130 ? 24.443 8.796 27.939 1.00 37.94 210 ASP B CA 1
ATOM 2373 C C . ASP B 1 130 ? 25.343 8.441 29.131 1.00 44.50 210 ASP B C 1
ATOM 2374 O O . ASP B 1 130 ? 24.807 8.252 30.227 1.00 45.00 210 ASP B O 1
ATOM 2377 N N . HIS B 1 131 ? 26.678 8.281 28.918 1.00 42.21 211 HIS B N 1
ATOM 2378 C CA . HIS B 1 131 ? 27.663 7.833 29.935 1.00 43.38 211 HIS B CA 1
ATOM 2379 C C . HIS B 1 131 ? 27.373 6.352 30.332 1.00 48.61 211 HIS B C 1
ATOM 2380 O O . HIS B 1 131 ? 27.628 5.947 31.474 1.00 49.24 211 HIS B O 1
ATOM 2387 N N . ASN B 1 132 ? 26.840 5.555 29.357 1.00 45.14 212 ASN B N 1
ATOM 2388 C CA . ASN B 1 132 ? 26.446 4.135 29.465 1.00 45.54 212 ASN B CA 1
ATOM 2389 C C . ASN B 1 132 ? 25.358 3.896 30.556 1.00 49.67 212 ASN B C 1
ATOM 2390 O O . ASN B 1 132 ? 25.350 2.853 31.221 1.00 50.40 212 ASN B O 1
ATOM 2392 N N . HIS B 1 133 ? 24.422 4.864 30.697 1.00 45.29 213 HIS B N 1
ATOM 2393 C CA . HIS B 1 133 ? 23.304 4.820 31.653 1.00 45.35 213 HIS B CA 1
ATOM 2394 C C . HIS B 1 133 ? 22.054 4.197 31.007 1.00 46.86 213 HIS B C 1
ATOM 2395 O O . HIS B 1 133 ? 21.345 3.428 31.661 1.00 47.34 213 HIS B O 1
ATOM 2402 N N . HIS B 1 134 ? 21.784 4.550 29.733 1.00 40.48 214 HIS B N 1
ATOM 2403 C CA . HIS B 1 134 ? 20.647 4.066 28.951 1.00 39.12 214 HIS B CA 1
ATOM 2404 C C . HIS B 1 134 ? 21.141 3.083 27.879 1.00 40.94 214 HIS B C 1
ATOM 2405 O O . HIS B 1 134 ? 21.086 3.382 26.680 1.00 39.61 214 HIS B O 1
ATOM 2412 N N . LYS B 1 135 ? 21.637 1.911 28.321 1.00 37.00 215 LYS B N 1
ATOM 2413 C CA . LYS B 1 135 ? 22.155 0.865 27.436 1.00 36.35 215 LYS B CA 1
ATOM 2414 C C . LYS B 1 135 ? 21.027 0.206 26.638 1.00 38.57 215 LYS B C 1
ATOM 2415 O O . LYS B 1 135 ? 20.065 -0.300 27.224 1.00 38.89 215 LYS B O 1
ATOM 2417 N N . GLY B 1 136 ? 21.150 0.255 25.312 1.00 33.17 216 GLY B N 1
ATOM 2418 C CA . GLY B 1 136 ? 20.185 -0.317 24.377 1.00 32.38 216 GLY B CA 1
ATOM 2419 C C . GLY B 1 136 ? 18.890 0.457 24.215 1.00 34.60 216 GLY B C 1
ATOM 2420 O O . GLY B 1 136 ? 17.910 -0.106 23.724 1.00 34.17 216 GLY B O 1
ATOM 2421 N N . LEU B 1 137 ? 18.875 1.755 24.606 1.00 30.00 217 LEU B N 1
ATOM 2422 C CA . LEU B 1 137 ? 17.686 2.617 24.533 1.00 29.26 217 LEU B CA 1
ATOM 2423 C C . LEU B 1 137 ? 17.251 2.919 23.092 1.00 31.42 217 LEU B C 1
ATOM 2424 O O . LEU B 1 137 ? 16.078 2.715 22.772 1.00 31.27 217 LEU B O 1
ATOM 2429 N N . THR B 1 138 ? 18.177 3.420 22.237 1.00 26.58 218 THR B N 1
ATOM 2430 C CA . THR B 1 138 ? 17.881 3.754 20.829 1.00 25.66 218 THR B CA 1
ATOM 2431 C C . THR B 1 138 ? 17.513 2.504 20.031 1.00 29.71 218 THR B C 1
ATOM 2432 O O . THR B 1 138 ? 16.628 2.573 19.180 1.00 28.66 218 THR B O 1
ATOM 2436 N N . TYR B 1 139 ? 18.175 1.357 20.331 1.00 27.27 219 TYR B N 1
ATOM 2437 C CA . TYR B 1 139 ? 17.907 0.067 19.689 1.00 27.79 219 TYR B CA 1
ATOM 2438 C C . TYR B 1 139 ? 16.498 -0.427 20.034 1.00 32.48 219 TYR B C 1
ATOM 2439 O O . TYR B 1 139 ? 15.796 -0.912 19.145 1.00 32.22 219 TYR B O 1
ATOM 2448 N N . LYS B 1 140 ? 16.088 -0.285 21.319 1.00 29.95 220 LYS B N 1
ATOM 2449 C CA . LYS B 1 140 ? 14.762 -0.667 21.816 1.00 30.68 220 LYS B CA 1
ATOM 2450 C C . LYS B 1 140 ? 13.688 0.169 21.108 1.00 34.43 220 LYS B C 1
ATOM 2451 O O . LYS B 1 140 ? 12.740 -0.401 20.573 1.00 34.34 220 LYS B O 1
ATOM 2457 N N . GLN B 1 141 ? 13.871 1.512 21.071 1.00 30.46 221 GLN B N 1
ATOM 2458 C CA . GLN B 1 141 ? 12.948 2.464 20.443 1.00 30.25 221 GLN B CA 1
ATOM 2459 C C . GLN B 1 141 ? 12.794 2.228 18.934 1.00 34.66 221 GLN B C 1
ATOM 2460 O O . GLN B 1 141 ? 11.682 2.349 18.417 1.00 34.77 221 GLN B O 1
ATOM 2466 N N . ALA B 1 142 ? 13.895 1.866 18.240 1.00 30.72 222 ALA B N 1
ATOM 2467 C CA . ALA B 1 142 ? 13.884 1.588 16.800 1.00 30.34 222 ALA B CA 1
ATOM 2468 C C . ALA B 1 142 ? 13.172 0.269 16.467 1.00 35.13 222 ALA B C 1
ATOM 2469 O O . ALA B 1 142 ? 12.330 0.249 15.568 1.00 34.75 222 ALA B O 1
ATOM 2471 N N . SER B 1 143 ? 13.505 -0.823 17.197 1.00 32.79 223 SER B N 1
ATOM 2472 C CA . SER B 1 143 ? 12.935 -2.163 17.000 1.00 33.75 223 SER B CA 1
ATOM 2473 C C . SER B 1 143 ? 11.439 -2.234 17.342 1.00 38.08 223 SER B C 1
ATOM 2474 O O . SER B 1 143 ? 10.687 -2.879 16.606 1.00 37.98 223 SER B O 1
ATOM 2477 N N . ASP B 1 144 ? 11.012 -1.573 18.448 1.00 34.80 224 ASP B N 1
ATOM 2478 C CA . ASP B 1 144 ? 9.611 -1.543 18.893 1.00 35.33 224 ASP B CA 1
ATOM 2479 C C . ASP B 1 144 ? 8.698 -0.824 17.897 1.00 38.59 224 ASP B C 1
ATOM 2480 O O . ASP B 1 144 ? 7.533 -1.207 17.762 1.00 38.86 224 ASP B O 1
ATOM 2485 N N . TYR B 1 145 ? 9.221 0.213 17.201 1.00 33.80 225 TYR B N 1
ATOM 2486 C CA . TYR B 1 145 ? 8.447 0.981 16.222 1.00 33.32 225 TYR B CA 1
ATOM 2487 C C . TYR B 1 145 ? 8.669 0.498 14.762 1.00 35.97 225 TYR B C 1
ATOM 2488 O O . TYR B 1 145 ? 8.234 1.161 13.817 1.00 35.35 225 TYR B O 1
ATOM 2493 N N . GLY B 1 146 ? 9.297 -0.672 14.619 1.00 32.10 226 GLY B N 1
ATOM 2494 C CA . GLY B 1 146 ? 9.531 -1.359 13.350 1.00 31.69 226 GLY B CA 1
ATOM 2495 C C . GLY B 1 146 ? 10.408 -0.706 12.298 1.00 33.92 226 GLY B C 1
ATOM 2496 O O . GLY B 1 146 ? 10.280 -1.043 11.115 1.00 33.66 226 GLY B O 1
ATOM 2497 N N . ILE B 1 147 ? 11.323 0.200 12.696 1.00 28.79 227 ILE B N 1
ATOM 2498 C CA . ILE B 1 147 ? 12.229 0.828 11.720 1.00 27.41 227 ILE B CA 1
ATOM 2499 C C . ILE B 1 147 ? 13.564 0.092 11.682 1.00 29.53 227 ILE B C 1
ATOM 2500 O O . ILE B 1 147 ? 13.990 -0.469 12.699 1.00 28.84 227 ILE B O 1
ATOM 2505 N N . ASN B 1 148 ? 14.228 0.108 10.505 1.00 25.00 228 ASN B N 1
ATOM 2506 C CA . ASN B 1 148 ? 15.529 -0.527 10.302 1.00 24.49 228 ASN B CA 1
ATOM 2507 C C . ASN B 1 148 ? 16.602 0.117 11.182 1.00 26.63 228 ASN B C 1
ATOM 2508 O O . ASN B 1 148 ? 16.512 1.304 11.507 1.00 24.93 228 ASN B O 1
ATOM 2513 N N . HIS B 1 149 ? 17.576 -0.691 11.611 1.00 23.20 229 HIS B N 1
ATOM 2514 C CA . HIS B 1 149 ? 18.668 -0.263 12.486 1.00 22.61 229 HIS B CA 1
ATOM 2515 C C . HIS B 1 149 ? 19.965 -0.970 12.126 1.00 26.44 229 HIS B C 1
ATOM 2516 O O . HIS B 1 149 ? 19.933 -2.094 11.617 1.00 26.63 229 HIS B O 1
ATOM 2523 N N . ALA B 1 150 ? 21.111 -0.306 12.382 1.00 22.36 230 ALA B N 1
ATOM 2524 C CA . ALA B 1 150 ? 22.441 -0.841 12.084 1.00 22.29 230 ALA B CA 1
ATOM 2525 C C . ALA B 1 150 ? 23.524 -0.211 12.943 1.00 25.66 230 ALA B C 1
ATOM 2526 O O . ALA B 1 150 ? 23.417 0.959 13.316 1.00 24.70 230 ALA B O 1
ATOM 2528 N N . GLN B 1 151 ? 24.580 -0.982 13.238 1.00 22.74 231 GLN B N 1
ATOM 2529 C CA . GLN B 1 151 ? 25.744 -0.488 13.975 1.00 22.64 231 GLN B CA 1
ATOM 2530 C C . GLN B 1 151 ? 26.893 -0.251 13.001 1.00 27.25 231 GLN B C 1
ATOM 2531 O O . GLN B 1 151 ? 26.941 -0.897 11.949 1.00 26.77 231 GLN B O 1
ATOM 2537 N N . LEU B 1 152 ? 27.811 0.679 13.340 1.00 24.31 232 LEU B N 1
ATOM 2538 C CA . LEU B 1 152 ? 28.978 0.985 12.508 1.00 24.41 232 LEU B CA 1
ATOM 2539 C C . LEU B 1 152 ? 29.926 -0.237 12.471 1.00 29.71 232 LEU B C 1
ATOM 2540 O O . LEU B 1 152 ? 30.033 -0.936 13.484 1.00 29.66 232 LEU B O 1
ATOM 2545 N N . PRO B 1 153 ? 30.577 -0.552 11.317 1.00 27.34 233 PRO B N 1
ATOM 2546 C CA . PRO B 1 153 ? 31.434 -1.756 11.263 1.00 28.35 233 PRO B CA 1
ATOM 2547 C C . PRO B 1 153 ? 32.792 -1.591 11.974 1.00 33.14 233 PRO B C 1
ATOM 2548 O O . PRO B 1 153 ? 33.849 -1.769 11.358 1.00 33.08 233 PRO B O 1
ATOM 2552 N N . LEU B 1 154 ? 32.752 -1.297 13.290 1.00 30.51 234 LEU B N 1
ATOM 2553 C CA . LEU B 1 154 ? 33.935 -1.103 14.141 1.00 31.01 234 LEU B CA 1
ATOM 2554 C C . LEU B 1 154 ? 34.706 -2.402 14.416 1.00 36.69 234 LEU B C 1
ATOM 2555 O O . LEU B 1 154 ? 35.910 -2.343 14.682 1.00 36.93 234 LEU B O 1
ATOM 2560 N N . GLY B 1 155 ? 34.001 -3.540 14.377 1.00 33.82 235 GLY B N 1
ATOM 2561 C CA . GLY B 1 155 ? 34.548 -4.870 14.642 1.00 67.29 235 GLY B CA 1
ATOM 2562 C C . GLY B 1 155 ? 35.731 -5.261 13.780 1.00 99.92 235 GLY B C 1
ATOM 2563 O O . GLY B 1 155 ? 36.878 -5.185 14.226 1.00 63.21 235 GLY B O 1
ATOM 2564 N N . LYS B 1 164 ? 32.599 0.327 22.107 1.00 27.52 244 LYS B N 1
ATOM 2565 C CA . LYS B 1 164 ? 31.960 0.460 20.798 1.00 26.69 244 LYS B CA 1
ATOM 2566 C C . LYS B 1 164 ? 31.017 1.679 20.721 1.00 28.99 244 LYS B C 1
ATOM 2567 O O . LYS B 1 164 ? 30.715 2.142 19.618 1.00 27.92 244 LYS B O 1
ATOM 2569 N N . VAL B 1 165 ? 30.551 2.186 21.886 1.00 25.12 245 VAL B N 1
ATOM 2570 C CA . VAL B 1 165 ? 29.646 3.341 21.980 1.00 24.14 245 VAL B CA 1
ATOM 2571 C C . VAL B 1 165 ? 30.444 4.628 21.707 1.00 27.19 245 VAL B C 1
ATOM 2572 O O . VAL B 1 165 ? 31.327 4.992 22.490 1.00 26.77 245 VAL B O 1
ATOM 2576 N N . LEU B 1 166 ? 30.128 5.301 20.585 1.00 23.18 246 LEU B N 1
ATOM 2577 C CA . LEU B 1 166 ? 30.809 6.529 20.155 1.00 22.63 246 LEU B CA 1
ATOM 2578 C C . LEU B 1 166 ? 29.966 7.775 20.412 1.00 25.77 246 LEU B C 1
ATOM 2579 O O . LEU B 1 166 ? 28.748 7.675 20.556 1.00 25.52 246 LEU B O 1
ATOM 2584 N N . ALA B 1 167 ? 30.617 8.952 20.462 1.00 22.03 247 ALA B N 1
ATOM 2585 C CA . ALA B 1 167 ? 29.948 10.238 20.671 1.00 21.40 247 ALA B CA 1
ATOM 2586 C C . ALA B 1 167 ? 29.167 10.639 19.414 1.00 24.15 247 ALA B C 1
ATOM 2587 O O . ALA B 1 167 ? 29.463 10.143 18.320 1.00 23.66 247 ALA B O 1
ATOM 2589 N N . VAL B 1 168 ? 28.158 11.523 19.582 1.00 19.81 248 VAL B N 1
ATOM 2590 C CA . VAL B 1 168 ? 27.283 12.032 18.515 1.00 18.74 248 VAL B CA 1
ATOM 2591 C C . VAL B 1 168 ? 28.114 12.575 1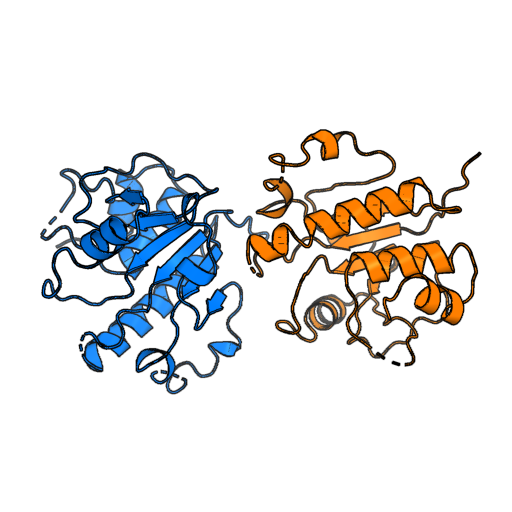7.327 1.00 21.95 248 VAL B C 1
ATOM 2592 O O . VAL B 1 168 ? 27.895 12.148 16.189 1.00 21.06 248 VAL B O 1
ATOM 2596 N N . ASN B 1 169 ? 29.079 13.483 17.608 1.00 18.51 249 ASN B N 1
ATOM 2597 C CA . ASN B 1 169 ? 29.934 14.107 16.596 1.00 18.34 249 ASN B CA 1
ATOM 2598 C C . ASN B 1 169 ? 30.854 13.101 15.901 1.00 22.65 249 ASN B C 1
ATOM 2599 O O . ASN B 1 169 ? 31.134 13.276 14.718 1.00 22.38 249 ASN B O 1
ATOM 2604 N N . HIS B 1 170 ? 31.299 12.043 16.622 1.00 19.38 250 HIS B N 1
ATOM 2605 C CA . HIS B 1 170 ? 32.164 11.000 16.064 1.00 19.52 250 HIS B CA 1
ATOM 2606 C C . HIS B 1 170 ? 31.442 10.217 14.965 1.00 22.79 250 HIS B C 1
ATOM 2607 O O . HIS B 1 170 ? 31.982 10.096 13.868 1.00 22.13 250 HIS B O 1
ATOM 2614 N N . VAL B 1 171 ? 30.198 9.747 15.240 1.00 19.19 251 VAL B N 1
ATOM 2615 C CA . VAL B 1 171 ? 29.355 9.003 14.284 1.00 18.80 251 VAL B CA 1
ATOM 2616 C C . VAL B 1 171 ? 29.092 9.869 13.028 1.00 21.70 251 VAL B C 1
ATOM 2617 O O . VAL B 1 171 ? 29.255 9.378 11.909 1.00 21.13 251 VAL B O 1
ATOM 2621 N N . PHE B 1 172 ? 28.735 11.160 13.231 1.00 17.74 252 PHE B N 1
ATOM 2622 C CA . PHE B 1 172 ? 28.456 12.136 12.164 1.00 17.34 252 PHE B CA 1
ATOM 2623 C C . PHE B 1 172 ? 29.674 12.353 11.259 1.00 21.39 252 PHE B C 1
ATOM 2624 O O . PHE B 1 172 ? 29.534 12.334 10.035 1.00 20.94 252 PHE B O 1
ATOM 2632 N N . GLU B 1 173 ? 30.864 12.575 11.865 1.00 18.50 253 GLU B N 1
ATOM 2633 C CA . GLU B 1 173 ? 32.116 12.810 11.139 1.00 18.63 253 GLU B CA 1
ATOM 2634 C C . GLU B 1 173 ? 32.594 11.563 10.392 1.00 22.47 253 GLU B C 1
ATOM 2635 O O . GLU B 1 173 ? 33.196 11.699 9.326 1.00 21.95 253 GLU B O 1
ATOM 2641 N N . ILE B 1 174 ? 32.316 10.352 10.944 1.00 19.23 254 ILE B N 1
ATOM 2642 C CA . ILE B 1 174 ? 32.662 9.065 10.317 1.00 19.33 254 ILE B CA 1
ATOM 2643 C C . ILE B 1 174 ? 31.862 8.917 9.004 1.00 23.36 254 ILE B C 1
ATOM 2644 O O . ILE B 1 174 ? 32.437 8.519 7.987 1.00 23.33 254 ILE B O 1
ATOM 2649 N N . ILE B 1 175 ? 30.555 9.292 9.024 1.00 19.97 255 ILE B N 1
ATOM 2650 C CA . ILE B 1 175 ? 29.669 9.252 7.847 1.00 19.54 255 ILE B CA 1
ATOM 2651 C C . ILE B 1 175 ? 30.216 10.203 6.759 1.00 23.48 255 ILE B C 1
ATOM 2652 O O . ILE B 1 175 ? 30.283 9.809 5.589 1.00 23.62 255 ILE B O 1
ATOM 2657 N N . LEU B 1 176 ? 30.639 11.430 7.156 1.00 19.68 256 LEU B N 1
ATOM 2658 C CA . LEU B 1 176 ? 31.217 12.432 6.242 1.00 19.87 256 LEU B CA 1
ATOM 2659 C C . LEU B 1 176 ? 32.537 11.943 5.643 1.00 23.67 256 LEU B C 1
ATOM 2660 O O . LEU B 1 176 ? 32.765 12.123 4.445 1.00 23.04 256 LEU B O 1
ATOM 2665 N N . GLU B 1 177 ? 33.401 11.322 6.480 1.00 20.21 257 GLU B N 1
ATOM 2666 C CA . GLU B 1 177 ? 34.701 10.795 6.061 1.00 20.42 257 GLU B CA 1
ATOM 2667 C C . GLU B 1 177 ? 34.538 9.592 5.126 1.00 24.13 257 GLU B C 1
ATOM 2668 O O . GLU B 1 177 ? 35.304 9.472 4.167 1.00 24.04 257 GLU B O 1
ATOM 2674 N N . TYR B 1 178 ? 33.540 8.715 5.395 1.00 20.80 258 TYR B N 1
ATOM 2675 C CA . TYR B 1 178 ? 33.270 7.546 4.552 1.00 21.01 258 TYR B CA 1
ATOM 2676 C C . TYR B 1 178 ? 32.736 7.969 3.178 1.00 25.12 258 TYR B C 1
ATOM 2677 O O . TYR B 1 178 ? 33.092 7.348 2.188 1.00 24.50 258 TYR B O 1
ATOM 2686 N N . LEU B 1 179 ? 31.898 9.024 3.112 1.00 22.35 259 LEU B N 1
ATOM 2687 C CA . LEU B 1 179 ? 31.371 9.509 1.824 1.00 22.86 259 LEU B CA 1
ATOM 2688 C C . LEU B 1 179 ? 32.487 10.105 0.949 1.00 27.99 259 LEU B C 1
ATOM 2689 O O . LEU B 1 179 ? 32.349 10.138 -0.278 1.00 28.20 259 LEU B O 1
ATOM 2694 N N . GLU B 1 180 ? 33.596 10.545 1.597 1.00 25.25 260 GLU B N 1
ATOM 2695 C CA A GLU B 1 180 ? 34.755 11.130 0.926 0.40 25.89 260 GLU B CA 1
ATOM 2696 C CA B GLU B 1 180 ? 34.769 11.125 0.938 0.60 25.78 260 GLU B CA 1
ATOM 2697 C C . GLU B 1 180 ? 35.753 10.047 0.482 1.00 30.43 260 GLU B C 1
ATOM 2698 O O . GLU B 1 180 ? 36.229 10.092 -0.655 1.00 30.48 260 GLU B O 1
ATOM 2709 N N . THR B 1 181 ? 36.071 9.080 1.381 1.00 27.08 261 THR B N 1
ATOM 2710 C CA . THR B 1 181 ? 37.050 8.009 1.137 1.00 27.65 261 THR B CA 1
ATOM 2711 C C . THR B 1 181 ? 36.488 6.674 0.632 1.00 31.65 261 THR B C 1
ATOM 2712 O O . THR B 1 181 ? 37.181 5.998 -0.131 1.00 32.16 261 THR B O 1
ATOM 2716 N N . ARG B 1 182 ? 35.278 6.269 1.095 1.00 27.50 262 ARG B N 1
ATOM 2717 C CA . ARG B 1 182 ? 34.616 4.976 0.791 1.00 27.39 262 ARG B CA 1
ATOM 2718 C C . ARG B 1 182 ? 35.428 3.807 1.409 1.00 30.91 262 ARG B C 1
ATOM 2719 O O . ARG B 1 182 ? 35.447 2.692 0.880 1.00 31.03 262 ARG B O 1
ATOM 2727 N N . ASP B 1 183 ? 36.069 4.088 2.560 1.00 26.89 263 ASP B N 1
ATOM 2728 C CA . ASP B 1 183 ? 36.895 3.165 3.333 1.00 26.65 263 ASP B CA 1
ATOM 2729 C C . ASP B 1 183 ? 36.544 3.371 4.811 1.00 29.02 263 ASP B C 1
ATOM 2730 O O . ASP B 1 183 ? 36.864 4.423 5.376 1.00 27.76 263 ASP B O 1
ATOM 2735 N N . TRP B 1 184 ? 35.859 2.373 5.423 1.00 25.30 264 TRP B N 1
ATOM 2736 C CA . TRP B 1 184 ? 35.433 2.418 6.827 1.00 24.41 264 TRP B CA 1
ATOM 2737 C C . TRP B 1 184 ? 36.618 2.492 7.784 1.00 28.05 264 TRP B C 1
ATOM 2738 O O . TRP B 1 184 ? 36.583 3.291 8.719 1.00 27.29 264 TRP B O 1
ATOM 2749 N N . GLN B 1 185 ? 37.674 1.677 7.532 1.00 24.91 265 GLN B N 1
ATOM 2750 C CA . GLN B 1 185 ? 38.899 1.630 8.341 1.00 25.05 265 GLN B CA 1
ATOM 2751 C C . GLN B 1 185 ? 39.587 2.996 8.379 1.00 27.51 265 GLN B C 1
ATOM 2752 O O . GLN B 1 185 ? 40.013 3.428 9.448 1.00 26.89 265 GLN B O 1
ATOM 2755 N N . GLU B 1 186 ? 39.648 3.690 7.218 1.00 23.04 266 GLU B N 1
ATOM 2756 C CA . GLU B 1 186 ? 40.232 5.028 7.095 1.00 22.42 266 GLU B CA 1
ATOM 2757 C C . GLU B 1 186 ? 39.361 6.068 7.818 1.00 25.29 266 GLU B C 1
ATOM 2758 O O . GLU B 1 186 ? 39.904 6.975 8.453 1.00 25.08 266 GLU B O 1
ATOM 2764 N N . ALA B 1 187 ? 38.017 5.912 7.744 1.00 20.93 267 ALA B N 1
ATOM 2765 C CA . ALA B 1 187 ? 37.047 6.806 8.385 1.00 20.07 267 ALA B CA 1
ATOM 2766 C C . ALA B 1 187 ? 37.161 6.778 9.919 1.00 22.94 267 ALA B C 1
ATOM 2767 O O . ALA B 1 187 ? 37.214 7.844 10.535 1.00 22.01 267 ALA B O 1
ATOM 2769 N N . PHE B 1 188 ? 37.239 5.566 10.528 1.00 19.34 268 PHE B N 1
ATOM 2770 C CA . PHE B 1 188 ? 37.369 5.406 11.983 1.00 19.02 268 PHE B CA 1
ATOM 2771 C C . PHE B 1 188 ? 38.712 5.925 12.488 1.00 22.64 268 PHE B C 1
ATOM 2772 O O . PHE B 1 188 ? 38.759 6.584 13.524 1.00 22.21 268 PHE B O 1
ATOM 2780 N N . PHE B 1 189 ? 39.798 5.633 11.747 1.00 19.15 269 PHE B N 1
ATOM 2781 C CA . PHE B 1 189 ? 41.164 6.035 12.081 1.00 19.41 269 PHE B CA 1
ATOM 2782 C C . PHE B 1 189 ? 41.342 7.566 12.106 1.00 23.66 269 PHE B C 1
ATOM 2783 O O . PHE B 1 189 ? 42.057 8.078 12.964 1.00 24.08 269 PHE B O 1
ATOM 2791 N N . THR B 1 190 ? 40.687 8.280 11.173 1.00 20.20 270 THR B N 1
ATOM 2792 C CA . THR B 1 190 ? 40.752 9.740 11.051 1.00 20.10 270 THR B CA 1
ATOM 2793 C C . THR B 1 190 ? 39.969 10.452 12.173 1.00 24.23 270 THR B C 1
ATOM 2794 O O . THR B 1 190 ? 40.465 11.430 12.732 1.00 23.86 270 THR B O 1
ATOM 2798 N N . ILE B 1 191 ? 38.751 9.977 12.480 1.00 21.12 271 ILE B N 1
ATOM 2799 C CA . ILE B 1 191 ? 37.847 10.627 13.435 1.00 20.84 271 ILE B CA 1
ATOM 2800 C C . ILE B 1 191 ? 38.082 10.238 14.908 1.00 25.48 271 ILE B C 1
ATOM 2801 O O . ILE B 1 191 ? 38.207 11.139 15.744 1.00 25.62 271 ILE B O 1
ATOM 2806 N N . LEU B 1 192 ? 38.084 8.927 15.232 1.00 22.42 272 LEU B N 1
ATOM 2807 C CA . LEU B 1 192 ? 38.194 8.436 16.613 1.00 22.68 272 LEU B CA 1
ATOM 2808 C C . LEU B 1 192 ? 39.503 8.829 17.318 1.00 28.32 272 LEU B C 1
ATOM 2809 O O . LEU B 1 192 ? 40.580 8.635 16.753 1.00 28.37 272 LEU B O 1
ATOM 2814 N N . PRO B 1 193 ? 39.422 9.387 18.559 1.00 26.16 273 PRO B N 1
ATOM 2815 C CA . PRO B 1 193 ? 40.655 9.763 19.275 1.00 27.23 273 PRO B CA 1
ATOM 2816 C C . PRO B 1 193 ? 41.427 8.550 19.790 1.00 32.48 273 PRO B C 1
ATOM 2817 O O . PRO B 1 193 ? 40.824 7.515 20.091 1.00 31.96 273 PRO B O 1
ATOM 2821 N N . GLN B 1 194 ? 42.765 8.681 19.876 1.00 30.12 274 GLN B N 1
ATOM 2822 C CA . GLN B 1 194 ? 43.668 7.625 20.343 1.00 62.35 274 GLN B CA 1
ATOM 2823 C C . GLN B 1 194 ? 44.126 7.890 21.770 1.00 91.89 274 GLN B C 1
ATOM 2824 O O . GLN B 1 194 ? 43.820 7.108 22.666 1.00 52.97 274 GLN B O 1
#

B-factor: mean 29.22, std 11.77, range [11.95, 112.97]

Radius of gyr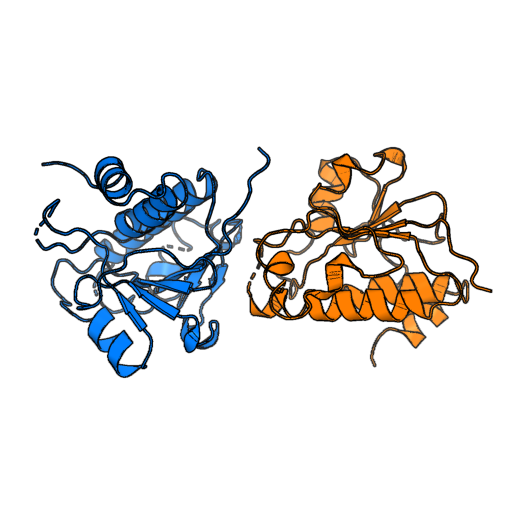ation: 23.25 Å; Cα contacts (8 Å, |Δi|>4): 595; chains: 2; bounding box: 54×43×71 Å

Nearest PDB structures (foldseek):
  4fmw-assembly1_A  TM=1.006E+00  e=1.006E-36  Homo sapiens
  4fmw-assembly2_B  TM=9.925E-01  e=4.933E-34  Homo sapiens
  4jwh-assembly1_A  TM=9.615E-01  e=6.448E-21  Schizosaccharomyces pombe 972h-
  5nfj-assembly2_B  TM=9.098E-01  e=3.987E-13  Homo sapiens
  8cbk-assembly1_F  TM=8.768E-01  e=8.650E-13  Homo sapiens

Secondary structure (DSSP, 8-state):
------S-EEEEE-TTTT--HHHHHHHHHHHHHHHHHHHH-SS--EEEEES--HHHHH---S-GGGGT-SS-EE-SS-HHHHS-GGGEEEE-TT-SPBP-S--TTSEEEEE----TTSSTTHHHHHHHHHT-EEEB---TTT---PPPHHHHHHHHHHHHHH--HHHHHHHHSPP-/-------EEEEE-TTTT--HHHHHHHHHHHHHHHHHHHT-SS--EEEEES--HHHHH---S-GGGGG-TTEEE-SS-HHHHS-GGGEEEE-TT-SSBP-S--TTSEEEEE----TTSSTTHHHHHHHHTT-EEEB--------HHHHHHHHHHHHHH--HHHHHHHHS--

Organism: Homo sapiens (NCBI:txid9606)

Foldseek 3Di:
DPAAAFLEAEEAFAQCQVVDLVFLVVLLVLVVLLLVLLVVFNHHYQAEYELPDDSNVVVVVPCVCPVVRPSYHYYNHGVPVPDDQAQEEEEDQPDPAEDDADDSSHYYYDYSGPCVCPCPCPSVVVCVVSVHHYHYYPCDPVDVPDDDRNLVSQLVSVCVVVVDSSVSCVVRPDDD/DAAAQLEAEEAFAQCQVVDLVFLVVLLVLVVLLLVCLVPFNHRYQAEYELPDDSNVVVCPVCVCPVVRPSYHYYNHGVPVPDDQAQEEEEDQPDPAADDDDDSSHYYYDYSGPCVCPCPCPSVCVCVVVPHHYHYYNPCHDDDRNLVSQLVSVCVVVVDSVVSNVVRPDD

CATH classification: 3.40.1280.30

InterPro domains:
  IPR007356 tRNA (guanine(9)-N1)-methyltransferase, eukaryotic [PF27710] (39-277)
  IPR007356 tRNA (guanine(9)-N1)-methyltransferase, eukaryotic [PTHR13563] (19-321)
  IPR016653 tRNA (guanine(9)-N(1))-methyltransferase TRM10/TRM10A [PIRSF016323] (14-318)
  IPR028564 tRNA methyltransferase TRM10-type domain [PS51675] (89-279)
  IPR038459 tRNA methyltransferase TRM10-type domain superfamily [G3DSA:3.40.1280.30] (81-277)

Sequence (346 aa):
RDVVHSTLRLIIDCSFDHLVLKDIKKLHKQIQRCYAENRRALHPVQFYLTSHGGQLKKNDENDKGWVNWKDIHIKPEHYSELIKKEDLIYLTSDSPNILKELDESSKAYVIGGLVDHNHHKGLTYKQASDYGINHAQLPLGNFVRKVLAVNHVFEIILEYLEETRDWQEAFFTILPQRDVVHSTLRLIIDCSFDHLVLKDIKKKLHKQIQRCYAENRRALHPVQFYLLTSHGGQLKKNDENDKGWVNWKDIHIKPEHYSELIKKEDLIYLTSDSPNILKELDESSKAYVIGGLVDHNHHKGLTYKQASDYGINHAQLPLGKVLAVNHVFEIILEYLEETRDWQEAFFTILPQ